Protein AF-A0A9D2MPP0-F1 (afdb_monomer)

Radius of gyration: 27.35 Å; Cα contacts (8 Å, |Δi|>4): 199; chains: 1; bounding box: 63×33×88 Å

Solvent-accessible surface area (backbone atoms only — not comparable to full-atom values): 14410 Å² total; per-residue (Å²): 131,54,78,64,56,46,35,21,50,35,2,42,52,53,41,49,57,38,57,77,68,70,53,53,57,60,58,50,28,51,50,40,29,71,78,68,69,43,89,53,54,47,68,58,56,56,48,34,36,42,50,51,79,90,45,94,59,43,89,69,42,51,50,78,69,54,55,68,70,55,51,52,51,49,18,60,74,70,62,27,22,60,49,28,58,69,69,74,41,91,51,49,52,60,50,64,69,58,34,52,48,24,71,74,68,73,48,53,68,66,56,55,50,51,53,54,48,55,71,65,73,47,78,73,89,42,75,60,62,58,48,53,54,46,46,55,55,65,77,33,40,69,56,55,53,51,28,50,52,25,46,53,51,15,54,54,19,44,66,64,20,76,81,62,89,78,92,83,68,86,85,51,57,64,59,51,64,60,66,67,76,77,48,100,83,74,69,81,91,65,57,38,58,56,41,19,54,53,24,45,51,50,26,51,51,51,53,51,52,53,55,49,51,52,54,52,51,55,49,49,53,59,49,65,71,42,78,82,53,97,82,63,99,41,86,86,75,78,66,81,88,81,56,88,93,75,113

pLDDT: mean 80.23, std 14.72, range [47.38, 97.31]

Foldseek 3Di:
DDPLQQLLQLLCVLVVLCVVVVDQLVRVQVCLCVPPVDHDDSVLSVLSNHNDPVDPCSVVSSVVVDDPSVLVSSLVVSQFDSCCSSVVAVARHPDPVLRVVCVVPVDHSVVVVVVVCVVVVDPPPDPVVVVLVCCCCPVCVVLLVLLVVLQVQLVVLVVVCVVPDDDDDPPCLVVVVVVQPDDPVSDDDDRSVNSNSNSNVSSVVSSVVSSVVSVVVVVVVVVVVPVPDDDQPDPPPSDDDDDPVRD

Nearest PDB structures (foldseek):
  6yov-assembly1_K  TM=6.256E-01  e=2.570E+00  Aequorea victoria
  1o4x-assembly1_A  TM=3.491E-01  e=5.875E-01  Homo sapiens
  2xsd-assembly1_C  TM=3.643E-01  e=1.674E+00  Mus musculus
  7vml-assembly1_A  TM=2.966E-01  e=7.326E+00  Mus musculus

Secondary structure (DSSP, 8-state):
--HHHHHHHHHHHHHHHHHHTT--HHHHHHHHHHHH-----HHHHHHHT--STTSTTGGG-GGGG--HHHHHHHHHHHT--HHHHTTS-S---S-HHHHHHHHHH---HHHHHHHHHHHHSS--S-HHHHHHHHHHHHTSHHHHHHHHHHHHHHHHHHHHHTT------GGGHHHHHHHTT--TTS-----HHHHHHHHHHHHHHHHHHHHHHHHHHHHHHHHHTTTTS---S-TTT-PPPPPGGG-

InterPro domains:
  IPR001387 Cro/C1-type, helix-turn-helix domain [cd00093] (11-85)
  IPR010982 Lambda repressor-like, DNA-binding domain superfamily [G3DSA:1.10.260.40] (7-91)

Mean predicted aligned error: 13.67 Å

Sequence (247 aa):
MNRKELSFEMGSRLKSLREERHISYQELADALLEKYGIKISKDSLRDYEISSDYRSKAKSLPNLGMRTEYLIALSDFYEVSTDYLLCKTDCPCQDMKIREMCEYTGLTNDTIKLLNMYSKKGKIESSFLARYFEDIVVSDFSTISLACDYILRAANANGASRTQRKGRSISDITDIKNSIANLPDGSIYLPAYEAEWYFIATATDMLTHGVKSIVEELFNELMEDREDESTYPDQKNREWRLLEDEL

Organism: NCBI:txid2838586

Structure (mmCIF, N/CA/C/O backbone):
data_AF-A0A9D2MPP0-F1
#
_entry.id   AF-A0A9D2MPP0-F1
#
loop_
_atom_site.group_PDB
_atom_site.id
_atom_site.type_symbol
_atom_site.label_atom_id
_atom_site.label_alt_id
_atom_site.label_comp_id
_atom_site.label_asym_id
_atom_site.label_entity_id
_atom_site.label_seq_id
_atom_site.pdbx_PDB_ins_code
_atom_site.Cartn_x
_atom_site.Cartn_y
_atom_site.Cartn_z
_atom_site.occupancy
_atom_site.B_iso_or_equiv
_atom_site.auth_seq_id
_atom_site.auth_comp_id
_atom_site.auth_asym_id
_atom_site.auth_atom_id
_atom_site.pdbx_PDB_model_num
ATOM 1 N N . MET A 1 1 ? -3.373 -16.218 15.218 1.00 81.12 1 MET A N 1
ATOM 2 C CA . MET A 1 1 ? -3.282 -15.033 16.089 1.00 81.12 1 MET A CA 1
ATOM 3 C C . MET A 1 1 ? -3.931 -15.334 17.433 1.00 81.12 1 MET A C 1
ATOM 5 O O . MET A 1 1 ? -5.066 -15.806 17.457 1.00 81.12 1 MET A O 1
ATOM 9 N N . ASN A 1 2 ? -3.214 -15.137 18.538 1.00 92.69 2 ASN A N 1
ATOM 10 C CA . ASN A 1 2 ? -3.764 -15.296 19.886 1.00 92.69 2 ASN A CA 1
ATOM 11 C C . ASN A 1 2 ? -4.604 -14.066 20.297 1.00 92.69 2 ASN A C 1
ATOM 13 O O . ASN A 1 2 ? -4.611 -13.040 19.620 1.00 92.69 2 ASN A O 1
ATOM 17 N N . ARG A 1 3 ? -5.332 -14.156 21.418 1.00 92.25 3 ARG A N 1
ATOM 18 C CA . ARG A 1 3 ? -6.260 -13.097 21.866 1.00 92.25 3 ARG A CA 1
ATOM 19 C C . ARG A 1 3 ? -5.581 -11.737 22.082 1.00 92.25 3 ARG A C 1
ATOM 21 O O . ARG A 1 3 ? -6.197 -10.701 21.851 1.00 92.25 3 ARG A O 1
ATOM 28 N N . LYS A 1 4 ? -4.337 -11.745 22.555 1.00 93.25 4 LYS A N 1
ATOM 29 C CA . LYS A 1 4 ? -3.570 -10.536 22.852 1.00 93.25 4 LYS A CA 1
ATOM 30 C C . LYS A 1 4 ? -3.019 -9.906 21.574 1.00 93.25 4 LYS A C 1
ATOM 32 O O . LYS A 1 4 ? -3.184 -8.709 21.385 1.00 93.25 4 LYS A O 1
ATOM 37 N N . GLU A 1 5 ? -2.443 -10.720 20.693 1.00 93.56 5 GLU A N 1
ATOM 38 C CA . GLU A 1 5 ? -2.011 -10.300 19.354 1.00 93.56 5 GLU A CA 1
ATOM 39 C C . GLU A 1 5 ? -3.178 -9.682 18.577 1.00 93.56 5 GLU A C 1
ATOM 41 O O . GLU A 1 5 ? -3.028 -8.594 18.038 1.00 93.56 5 GLU A O 1
ATOM 46 N N . LEU A 1 6 ? -4.363 -10.309 18.617 1.00 93.94 6 LEU A N 1
ATOM 47 C CA . LEU A 1 6 ? -5.578 -9.772 17.997 1.00 93.94 6 LEU A CA 1
ATOM 48 C C . LEU A 1 6 ? -5.913 -8.382 18.535 1.00 93.94 6 LEU A C 1
ATOM 50 O O . LEU A 1 6 ? -6.094 -7.453 17.760 1.00 93.94 6 LEU A O 1
ATOM 54 N N . SER A 1 7 ? -5.969 -8.225 19.859 1.00 94.69 7 SER A N 1
ATOM 55 C CA . SER A 1 7 ? -6.258 -6.933 20.486 1.00 94.69 7 SER A CA 1
ATOM 56 C C . SER A 1 7 ? -5.250 -5.856 20.074 1.00 94.69 7 SER A C 1
ATOM 58 O O . SER A 1 7 ? -5.646 -4.727 19.794 1.00 94.69 7 SER A O 1
ATOM 60 N N . PHE A 1 8 ? -3.962 -6.191 20.000 1.00 95.19 8 PHE A N 1
ATOM 61 C CA . PHE A 1 8 ? -2.935 -5.226 19.612 1.00 95.19 8 PHE A CA 1
ATOM 62 C C . PHE A 1 8 ? -3.001 -4.857 18.135 1.00 95.19 8 PHE A C 1
ATOM 64 O O . PHE A 1 8 ? -2.851 -3.681 17.809 1.00 95.19 8 PHE A O 1
ATOM 71 N N . GLU A 1 9 ? -3.297 -5.820 17.267 1.00 95.69 9 GLU A N 1
ATOM 72 C CA . GLU A 1 9 ? -3.485 -5.576 15.839 1.00 95.69 9 GLU A CA 1
ATOM 73 C C . GLU A 1 9 ? -4.727 -4.709 15.580 1.00 95.69 9 GLU A C 1
ATOM 75 O O . GLU A 1 9 ? -4.645 -3.711 14.868 1.00 95.69 9 GLU A O 1
ATOM 80 N N . MET A 1 10 ? -5.853 -4.992 16.249 1.00 96.19 10 MET A N 1
ATOM 81 C CA . MET A 1 10 ? -7.055 -4.145 16.193 1.00 96.19 10 MET A CA 1
ATOM 82 C C . MET A 1 10 ? -6.749 -2.707 16.636 1.00 96.19 10 MET A C 1
ATOM 84 O O . MET A 1 10 ? -7.169 -1.744 15.993 1.00 96.19 10 MET A O 1
ATOM 88 N N . GLY A 1 11 ? -5.994 -2.556 17.731 1.00 96.31 11 GLY A N 1
ATOM 89 C CA . GLY A 1 11 ? -5.571 -1.249 18.227 1.00 96.31 11 GLY A CA 1
ATOM 90 C C . GLY A 1 11 ? -4.644 -0.521 17.253 1.00 96.31 11 GLY A C 1
ATOM 91 O O . GLY A 1 11 ? -4.789 0.685 17.061 1.00 96.31 11 GLY A O 1
ATOM 92 N N . SER A 1 12 ? -3.738 -1.256 16.602 1.00 96.31 12 SER A N 1
ATOM 93 C CA . SER A 1 12 ? -2.842 -0.736 15.567 1.00 96.31 12 SER A CA 1
ATOM 94 C C . SER A 1 12 ? -3.631 -0.194 14.373 1.00 96.31 12 SER A C 1
ATOM 96 O O . SER A 1 12 ? -3.445 0.962 14.003 1.00 96.31 12 SER A O 1
ATOM 98 N N . ARG A 1 13 ? -4.593 -0.965 13.843 1.00 96.62 13 ARG A N 1
ATOM 99 C CA . ARG A 1 13 ? -5.443 -0.549 12.712 1.00 96.62 13 ARG A CA 1
ATOM 100 C C . ARG A 1 13 ? -6.240 0.713 13.013 1.00 96.62 13 ARG A C 1
ATOM 102 O O . ARG A 1 13 ? -6.224 1.645 12.216 1.00 96.62 13 ARG A O 1
ATOM 109 N N . LEU A 1 14 ? -6.901 0.768 14.172 1.00 96.81 14 LEU A N 1
ATOM 110 C CA . LEU A 1 14 ? -7.658 1.954 14.591 1.00 96.81 14 LEU A CA 1
ATOM 111 C C . LEU A 1 14 ? -6.758 3.189 14.700 1.00 96.81 14 LEU A C 1
ATOM 113 O O . LEU A 1 14 ? -7.130 4.272 14.248 1.00 96.81 14 LEU A O 1
ATOM 117 N N . LYS A 1 15 ? -5.558 3.014 15.260 1.00 96.94 15 LYS A N 1
ATOM 118 C CA . LYS A 1 15 ? -4.582 4.091 15.391 1.00 96.94 15 LYS A CA 1
ATOM 119 C C . LYS A 1 15 ? -4.124 4.603 14.025 1.00 96.94 15 LYS A C 1
ATOM 121 O O . LYS A 1 15 ? -4.150 5.815 13.819 1.00 96.94 15 LYS A O 1
ATOM 126 N N . SER A 1 16 ? -3.755 3.708 13.107 1.00 96.44 16 SER A N 1
ATOM 127 C CA . SER A 1 16 ? -3.338 4.072 11.748 1.00 96.44 16 SER A CA 1
ATOM 128 C C . SER A 1 16 ? -4.435 4.843 11.018 1.00 96.44 16 SER A C 1
ATOM 130 O O . SER A 1 16 ? -4.180 5.945 10.548 1.00 96.44 16 SER A O 1
ATOM 132 N N . LEU A 1 17 ? -5.681 4.354 11.045 1.00 96.69 17 LEU A N 1
ATOM 133 C CA . LEU A 1 17 ? -6.824 5.023 10.408 1.00 96.69 17 LEU A CA 1
ATOM 134 C C . LEU A 1 17 ? -7.070 6.439 10.954 1.00 96.69 17 LEU A C 1
ATOM 136 O O . LEU A 1 17 ? -7.413 7.360 10.209 1.00 96.69 17 LEU A O 1
ATOM 140 N N . ARG A 1 18 ? -6.903 6.640 12.267 1.00 97.31 18 ARG A N 1
ATOM 141 C CA . ARG A 1 18 ? -7.009 7.971 12.878 1.00 97.31 18 ARG A CA 1
ATOM 142 C C . ARG A 1 18 ? -5.861 8.886 12.441 1.00 97.31 18 ARG A C 1
ATOM 144 O O . ARG A 1 18 ? -6.094 10.062 12.163 1.00 97.31 18 ARG A O 1
ATOM 151 N N . GLU A 1 19 ? -4.635 8.369 12.417 1.00 96.19 19 GLU A N 1
ATOM 152 C CA . GLU A 1 19 ? -3.427 9.127 12.068 1.00 96.19 19 GLU A CA 1
ATOM 153 C C . GLU A 1 19 ? -3.374 9.495 10.581 1.00 96.19 19 GLU A C 1
ATOM 155 O O . GLU A 1 19 ? -3.005 10.626 10.268 1.00 96.19 19 GLU A O 1
ATOM 160 N N . GLU A 1 20 ? -3.834 8.610 9.695 1.00 94.00 20 GLU A N 1
ATOM 161 C CA . GLU A 1 20 ? -4.015 8.850 8.254 1.00 94.00 20 GLU A CA 1
ATOM 162 C C . GLU A 1 20 ? -4.992 9.996 7.973 1.00 94.00 20 GLU A C 1
ATOM 164 O O . GLU A 1 20 ? -4.790 10.779 7.050 1.00 94.00 20 GLU A O 1
ATOM 169 N N . ARG A 1 21 ? -6.036 10.137 8.799 1.00 93.31 21 ARG A N 1
ATOM 170 C CA . ARG A 1 21 ? -6.997 11.247 8.703 1.00 93.31 21 ARG A CA 1
ATOM 171 C C . ARG A 1 21 ? -6.547 12.513 9.435 1.00 93.31 21 ARG A C 1
ATOM 173 O O . ARG A 1 21 ? -7.258 13.511 9.396 1.00 93.31 21 ARG A O 1
ATOM 180 N N . HIS A 1 22 ? -5.395 12.482 10.107 1.00 95.25 22 HIS A N 1
ATOM 181 C CA . HIS A 1 22 ? -4.830 13.603 10.866 1.00 95.25 22 HIS A CA 1
ATOM 182 C C . HIS A 1 22 ? -5.765 14.204 11.931 1.00 95.25 22 HIS A C 1
ATOM 184 O O . HIS A 1 22 ? -5.663 15.388 12.247 1.00 95.25 22 HIS A O 1
ATOM 190 N N . ILE A 1 23 ? -6.642 13.389 12.525 1.00 95.81 23 ILE A N 1
ATOM 191 C CA . ILE A 1 23 ? -7.583 13.839 13.559 1.00 95.81 23 ILE A CA 1
ATOM 192 C C . ILE A 1 23 ? -7.118 13.458 14.969 1.00 95.81 23 ILE A C 1
ATOM 194 O O . ILE A 1 23 ? -6.545 12.390 15.234 1.00 95.81 23 ILE A O 1
ATOM 198 N N . SER A 1 24 ? -7.401 14.337 15.919 1.00 96.81 24 SER A N 1
ATOM 199 C CA . SER A 1 24 ? -7.248 14.077 17.342 1.00 96.81 24 SER A CA 1
ATOM 200 C C . SER A 1 24 ? -8.377 13.187 17.868 1.00 96.81 24 SER A C 1
ATOM 202 O O . SER A 1 24 ? -9.447 13.053 17.280 1.00 96.81 24 SER A O 1
ATOM 204 N N . TYR A 1 25 ? -8.169 12.605 19.050 1.00 97.00 25 TYR A N 1
ATOM 205 C CA . TYR A 1 25 ? -9.222 11.853 19.737 1.00 97.00 25 TYR A CA 1
ATOM 206 C C . TYR A 1 25 ? -10.467 12.688 20.063 1.00 97.00 25 TYR A C 1
ATOM 208 O O . TYR A 1 25 ? -11.545 12.124 20.207 1.00 97.00 25 TYR A O 1
ATOM 216 N N . GLN A 1 26 ? -10.305 14.004 20.251 1.00 96.62 26 GLN A N 1
ATOM 217 C CA . GLN A 1 26 ? -11.431 14.882 20.559 1.00 96.62 26 GLN A CA 1
ATOM 218 C C . GLN A 1 26 ? -12.270 15.112 19.304 1.00 96.62 26 GLN A C 1
ATOM 220 O O . GLN A 1 26 ? -13.467 14.865 19.332 1.00 96.62 26 GLN A O 1
ATOM 225 N N . GLU A 1 27 ? -11.621 15.456 18.192 1.00 96.69 27 GLU A N 1
ATOM 226 C CA . GLU A 1 27 ? -12.288 15.622 16.896 1.00 96.69 27 GLU A CA 1
ATOM 227 C C . GLU A 1 27 ? -12.991 14.336 16.453 1.00 96.69 27 GLU A C 1
ATOM 229 O O . GLU A 1 27 ? -14.116 14.391 15.969 1.00 96.69 27 GLU A O 1
ATOM 234 N N . LEU A 1 28 ? -12.380 13.167 16.685 1.00 97.19 28 LEU A N 1
ATOM 235 C CA . LEU A 1 28 ? -13.037 11.884 16.434 1.00 97.19 28 LEU A CA 1
ATOM 236 C C . LEU A 1 28 ? -14.291 11.702 17.304 1.00 97.19 28 LEU A C 1
ATOM 238 O O . LEU A 1 28 ? -15.334 11.310 16.792 1.00 97.19 28 LEU A O 1
ATOM 242 N N . ALA A 1 29 ? -14.212 11.983 18.608 1.00 97.06 29 ALA A N 1
ATOM 243 C CA . ALA A 1 29 ? -15.365 11.869 19.502 1.00 97.06 29 ALA A CA 1
ATOM 244 C C . ALA A 1 29 ? -16.512 12.806 19.089 1.00 97.06 29 ALA A C 1
ATOM 246 O O . ALA A 1 29 ? -17.671 12.388 19.088 1.00 97.06 29 ALA A O 1
ATOM 247 N N . ASP A 1 30 ? -16.179 14.040 18.712 1.00 97.00 30 ASP A N 1
ATOM 248 C CA . ASP A 1 30 ? -17.145 15.049 18.282 1.00 97.00 30 ASP A CA 1
ATOM 249 C C . ASP A 1 30 ? -17.793 14.653 16.948 1.00 97.00 30 ASP A C 1
ATOM 251 O O . ASP A 1 30 ? -19.018 14.666 16.838 1.00 97.00 30 ASP A O 1
ATOM 255 N N . ALA A 1 31 ? -17.006 14.171 15.980 1.00 95.62 31 ALA A N 1
ATOM 256 C CA . ALA A 1 31 ? -17.519 13.699 14.696 1.00 95.62 31 ALA A CA 1
ATOM 257 C C . ALA A 1 31 ? -18.439 12.473 14.836 1.00 95.62 31 ALA A C 1
ATOM 259 O O . ALA A 1 31 ? -19.451 12.368 14.141 1.00 95.62 31 ALA A O 1
ATOM 260 N N . LEU A 1 32 ? -18.123 11.546 15.749 1.00 96.50 32 LEU A N 1
ATOM 261 C CA . LEU A 1 32 ? -18.978 10.386 16.020 1.00 96.50 32 LEU A CA 1
ATOM 262 C C . LEU A 1 32 ? -20.302 10.788 16.687 1.00 96.50 32 LEU A C 1
ATOM 264 O O . LEU A 1 32 ? -21.351 10.206 16.387 1.00 96.50 32 LEU A O 1
ATOM 268 N N . LEU A 1 33 ? -20.266 11.792 17.566 1.00 96.56 33 LEU A N 1
ATOM 269 C CA . LEU A 1 33 ? -21.463 12.342 18.191 1.00 96.56 33 LEU A CA 1
ATOM 270 C C . LEU A 1 33 ? -22.336 13.080 17.171 1.00 96.56 33 LEU A C 1
ATOM 272 O O . LEU A 1 33 ? -23.545 12.869 17.155 1.00 96.56 33 LEU A O 1
ATOM 276 N N . GLU A 1 34 ? -21.738 13.911 16.323 1.00 96.12 34 GLU A N 1
ATOM 277 C CA . GLU A 1 34 ? -22.450 14.699 15.316 1.00 96.12 34 GLU A CA 1
ATOM 278 C C . GLU A 1 34 ? -23.088 13.810 14.242 1.00 96.12 34 GLU A C 1
ATOM 280 O O . GLU A 1 34 ? -24.278 13.943 13.959 1.00 96.12 34 GLU A O 1
ATOM 285 N N . LYS A 1 35 ? -22.325 12.866 13.675 1.00 95.50 35 LYS A N 1
ATOM 286 C CA . LYS A 1 35 ? -22.788 12.040 12.550 1.00 95.50 35 LYS A CA 1
ATOM 287 C C . LYS A 1 35 ? -23.727 10.910 12.980 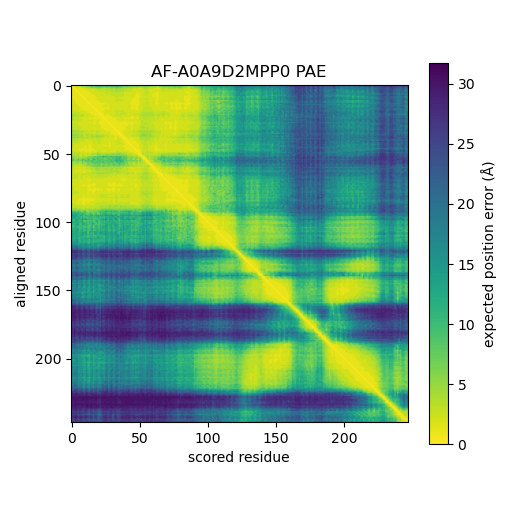1.00 95.50 35 LYS A C 1
ATOM 289 O O . LYS A 1 35 ? -24.669 10.601 12.255 1.00 95.50 35 LYS A O 1
ATOM 294 N N . TYR A 1 36 ? -23.483 10.287 14.136 1.00 94.88 36 TYR A N 1
ATOM 295 C CA . TYR A 1 36 ? -24.211 9.078 14.554 1.00 94.88 36 TYR A CA 1
ATOM 296 C C . TYR A 1 36 ? -25.005 9.238 15.854 1.00 94.88 36 TYR A C 1
ATOM 298 O O . TYR A 1 36 ? -25.706 8.309 16.252 1.00 94.88 36 TYR A O 1
ATOM 306 N N . GLY A 1 37 ? -24.890 10.369 16.559 1.00 94.69 37 GLY A N 1
ATOM 307 C CA . GLY A 1 37 ? -25.497 10.542 17.884 1.00 94.69 37 GLY A CA 1
ATOM 308 C C . GLY A 1 37 ? -24.835 9.694 18.978 1.00 94.69 37 GLY A C 1
ATOM 309 O O . GLY A 1 37 ? -25.407 9.522 20.056 1.00 94.69 37 GLY A O 1
ATOM 310 N N . ILE A 1 38 ? -23.642 9.141 18.724 1.00 93.25 38 ILE A N 1
ATOM 311 C CA . ILE A 1 38 ? -22.972 8.200 19.627 1.00 93.25 38 ILE A CA 1
ATOM 312 C C . ILE A 1 38 ? -21.909 8.931 20.440 1.00 93.25 38 ILE A C 1
ATOM 314 O O . ILE A 1 38 ? -20.883 9.372 19.928 1.00 93.25 38 ILE A O 1
ATOM 318 N N . LYS A 1 39 ? -22.123 8.999 21.755 1.00 94.75 39 LYS A N 1
ATOM 319 C CA . LYS A 1 39 ? -21.164 9.603 22.681 1.00 94.75 39 LYS A CA 1
ATOM 320 C C . LYS A 1 39 ? -20.089 8.596 23.095 1.00 94.75 39 LYS A C 1
ATOM 322 O O . LYS A 1 39 ? -20.317 7.772 23.983 1.00 94.75 39 LYS A O 1
ATOM 327 N N . ILE A 1 40 ? -18.898 8.711 22.511 1.00 94.81 40 ILE A N 1
ATOM 328 C CA . ILE A 1 40 ? -17.701 7.972 22.938 1.00 94.81 40 ILE A CA 1
ATOM 329 C C . ILE A 1 40 ? -16.735 8.936 23.626 1.00 94.81 40 ILE A C 1
ATOM 331 O O . ILE A 1 40 ? -16.483 10.032 23.138 1.00 94.81 40 ILE A O 1
ATOM 335 N N . SER A 1 41 ? -16.193 8.545 24.782 1.00 95.12 41 SER A N 1
ATOM 336 C CA . SER A 1 41 ? -15.202 9.378 25.466 1.00 95.12 41 SER A CA 1
ATOM 337 C C . SER A 1 41 ? -13.836 9.312 24.773 1.00 95.12 41 SER A C 1
ATOM 339 O O . SER A 1 41 ? -13.427 8.259 24.278 1.00 95.12 41 SER A O 1
ATOM 341 N N . LYS A 1 42 ? -13.090 10.420 24.821 1.00 95.81 42 LYS A N 1
ATOM 342 C CA . LYS A 1 42 ? -11.690 10.499 24.376 1.00 95.81 42 LYS A CA 1
ATOM 343 C C . LYS A 1 42 ? -10.809 9.404 24.988 1.00 95.81 42 LYS A C 1
ATOM 345 O O . LYS A 1 42 ? -9.967 8.836 24.296 1.00 95.81 42 LYS A O 1
ATOM 350 N N . ASP A 1 43 ? -11.003 9.106 26.271 1.00 93.44 43 ASP A N 1
ATOM 351 C CA . ASP A 1 43 ? -10.227 8.076 26.964 1.00 93.44 43 ASP A CA 1
ATOM 352 C C . ASP A 1 43 ? -10.583 6.671 26.471 1.00 93.44 43 ASP A C 1
ATOM 354 O O . ASP A 1 43 ? -9.688 5.854 26.279 1.00 93.44 43 ASP A O 1
ATOM 358 N N . SER A 1 44 ? -11.859 6.402 26.174 1.00 94.50 44 SER A N 1
ATOM 359 C CA . SER A 1 44 ? -12.274 5.136 25.557 1.00 94.50 44 SER A CA 1
ATOM 360 C C . SER A 1 44 ? -11.648 4.947 24.176 1.00 94.50 44 SER A C 1
ATOM 362 O O . SER A 1 44 ? -11.119 3.875 23.903 1.00 94.50 44 SER A O 1
ATOM 364 N N . LEU A 1 45 ? -11.652 5.983 23.328 1.00 95.75 45 LEU A N 1
ATOM 365 C CA . LEU A 1 45 ? -11.021 5.926 22.001 1.00 95.75 45 LEU A CA 1
ATOM 366 C C . LEU A 1 45 ? -9.518 5.640 22.108 1.00 95.75 45 LEU A C 1
ATOM 368 O O . LEU A 1 45 ? -8.996 4.767 21.419 1.00 95.75 45 LEU A O 1
ATOM 372 N N . ARG A 1 46 ? -8.833 6.314 23.037 1.00 94.94 46 ARG A N 1
ATOM 373 C CA . ARG A 1 46 ? -7.415 6.065 23.321 1.00 94.94 46 ARG A CA 1
ATOM 374 C C . ARG A 1 46 ? -7.158 4.641 23.811 1.00 94.94 46 ARG A C 1
ATOM 376 O O . ARG A 1 46 ? -6.154 4.043 23.433 1.00 94.94 46 ARG A O 1
ATOM 383 N N . ASP A 1 47 ? -8.035 4.114 24.658 1.00 94.75 47 ASP A N 1
ATOM 384 C CA . ASP A 1 47 ? -7.926 2.750 25.167 1.00 94.75 47 ASP A CA 1
ATOM 385 C C . ASP A 1 47 ? -8.130 1.717 24.048 1.00 94.75 47 ASP A C 1
ATOM 387 O O . ASP A 1 47 ? -7.442 0.698 24.022 1.00 94.75 47 ASP A O 1
ATOM 3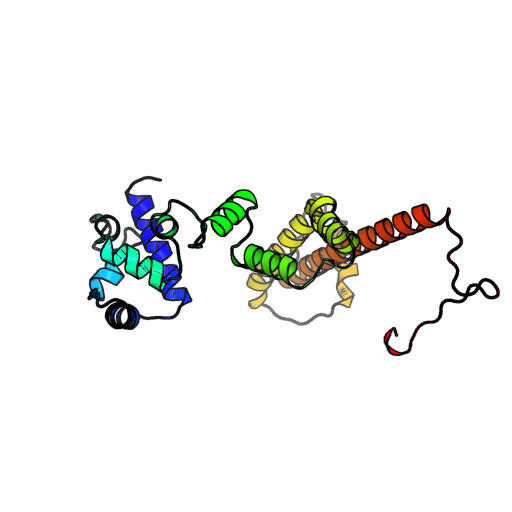91 N N . TYR A 1 48 ? -9.027 1.974 23.095 1.00 95.75 48 TYR A N 1
ATOM 392 C CA . TYR A 1 48 ? -9.258 1.072 21.964 1.00 95.75 48 TYR A CA 1
ATOM 393 C C . TYR A 1 48 ? -8.054 0.964 21.016 1.00 95.75 48 TYR A C 1
ATOM 395 O O . TYR A 1 48 ? -7.820 -0.110 20.461 1.00 95.75 48 TYR A O 1
ATOM 403 N N . GLU A 1 49 ? -7.245 2.018 20.912 1.00 95.88 49 GLU A N 1
ATOM 404 C CA . GLU A 1 49 ? -6.002 2.074 20.123 1.00 95.88 49 GLU A CA 1
ATOM 405 C C . GLU A 1 49 ? -4.769 1.469 20.832 1.00 95.88 4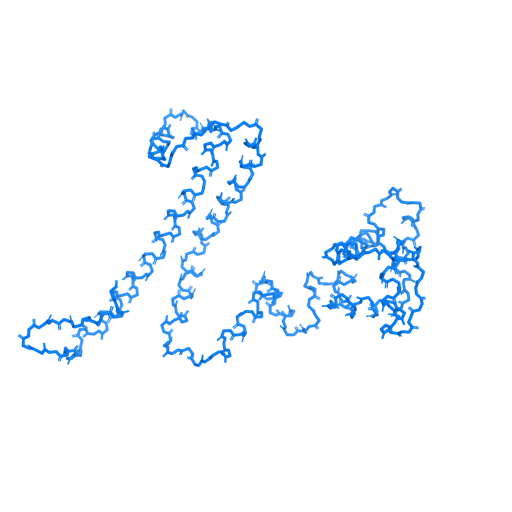9 GLU A C 1
ATOM 407 O O . GLU A 1 49 ? -3.624 1.706 20.433 1.00 95.88 49 GLU A O 1
ATOM 412 N N . ILE A 1 50 ? -4.942 0.702 21.915 1.00 92.19 50 ILE A N 1
ATOM 413 C CA . ILE A 1 50 ? -3.807 0.038 22.570 1.00 92.19 50 ILE A CA 1
ATOM 414 C C . ILE A 1 50 ? -3.229 -1.053 21.659 1.00 92.19 50 ILE A C 1
ATOM 416 O O . ILE A 1 50 ? -3.857 -2.082 21.426 1.00 92.19 50 ILE A O 1
ATOM 420 N N . SER A 1 51 ? -1.987 -0.837 21.221 1.00 89.69 51 SER A N 1
ATOM 421 C CA . SER A 1 51 ? -1.224 -1.748 20.359 1.00 89.69 51 SER A CA 1
ATOM 422 C C . SER A 1 51 ? 0.067 -2.292 20.989 1.00 89.69 51 SER A C 1
ATOM 424 O O . SER A 1 51 ? 0.850 -2.958 20.318 1.00 89.69 51 SER A O 1
ATOM 426 N N . SER A 1 52 ? 0.335 -2.006 22.270 1.00 87.75 52 SER A N 1
ATOM 427 C CA . SER A 1 52 ? 1.543 -2.486 22.955 1.00 87.75 52 SER A CA 1
ATOM 428 C C . SER A 1 52 ? 1.348 -2.722 24.451 1.00 87.75 52 SER A C 1
ATOM 430 O O . SER A 1 52 ? 0.487 -2.126 25.103 1.00 87.75 52 SER A O 1
ATOM 432 N N . ASP A 1 53 ? 2.216 -3.568 25.009 1.00 87.88 53 ASP A N 1
ATOM 433 C CA . ASP A 1 53 ? 2.204 -3.976 26.418 1.00 87.88 53 ASP A CA 1
ATOM 434 C C . ASP A 1 53 ? 2.565 -2.876 27.415 1.00 87.88 53 ASP A C 1
ATOM 436 O O . ASP A 1 53 ? 2.273 -2.992 28.604 1.00 87.88 53 ASP A O 1
ATOM 440 N N . TYR A 1 54 ? 3.188 -1.796 26.950 1.00 84.00 54 TYR A N 1
ATOM 441 C CA . TYR A 1 54 ? 3.664 -0.716 27.813 1.00 84.00 54 TYR A CA 1
ATOM 442 C C . TYR A 1 54 ? 2.535 0.202 28.307 1.00 84.00 54 TYR A C 1
ATOM 444 O O . TYR A 1 54 ? 2.761 1.092 29.128 1.00 84.00 54 TYR A O 1
ATOM 452 N N . ARG A 1 55 ? 1.305 0.017 27.811 1.00 81.19 55 ARG A N 1
ATOM 453 C CA . ARG A 1 55 ? 0.127 0.793 28.214 1.00 81.19 55 ARG A CA 1
ATOM 454 C C . ARG A 1 55 ? -0.492 0.209 29.487 1.00 81.19 55 ARG A C 1
ATOM 456 O O . ARG A 1 55 ? -0.692 -0.996 29.600 1.00 81.19 55 ARG A O 1
ATOM 463 N N . SER A 1 56 ? -0.898 1.076 30.416 1.00 78.00 56 SER A N 1
ATOM 464 C CA . SER A 1 56 ? -1.468 0.692 31.721 1.00 78.00 56 SER A CA 1
ATOM 465 C C . SER A 1 56 ? -2.685 -0.243 31.634 1.00 78.00 56 SER A C 1
ATOM 467 O O . SER A 1 56 ? -2.863 -1.097 32.499 1.00 78.00 56 SER A O 1
ATOM 469 N N . LYS A 1 57 ? -3.493 -0.128 30.573 1.00 82.38 57 LYS A N 1
ATOM 470 C CA . LYS A 1 57 ? -4.674 -0.970 30.309 1.00 82.38 57 LYS A CA 1
ATOM 471 C C . LYS A 1 57 ? -4.442 -2.087 29.281 1.00 82.38 57 LYS A C 1
ATOM 473 O O . LYS A 1 57 ? -5.393 -2.748 28.876 1.00 82.38 57 LYS A O 1
ATOM 478 N N . ALA A 1 58 ? -3.198 -2.365 28.881 1.00 81.75 58 ALA A N 1
ATOM 479 C CA . ALA A 1 58 ? -2.910 -3.418 27.901 1.00 81.75 58 ALA A CA 1
ATOM 480 C C . ALA A 1 58 ? -3.410 -4.800 28.349 1.00 81.75 58 ALA A C 1
ATOM 482 O O . ALA A 1 58 ? -3.915 -5.572 27.543 1.00 81.75 58 ALA A O 1
ATOM 483 N N . LYS A 1 59 ? -3.371 -5.088 29.656 1.00 85.62 59 LYS A N 1
ATOM 484 C CA . LYS A 1 59 ? -3.868 -6.359 30.208 1.00 85.62 59 LYS A CA 1
ATOM 485 C C . LYS A 1 59 ? -5.387 -6.528 30.111 1.00 85.62 59 LYS A C 1
ATOM 487 O O . LYS A 1 59 ? -5.852 -7.663 30.110 1.00 85.62 59 LYS A O 1
ATOM 492 N N . SER A 1 60 ? -6.158 -5.437 30.051 1.00 86.06 60 SER A N 1
ATOM 493 C CA . SER A 1 60 ? -7.625 -5.505 29.999 1.00 86.06 60 SER A CA 1
ATOM 494 C C . SER A 1 60 ? -8.183 -5.643 28.583 1.00 86.06 60 SER A C 1
ATOM 496 O O . SER A 1 60 ? -9.384 -5.852 28.453 1.00 86.06 60 SER A O 1
ATOM 498 N N . LEU A 1 61 ? -7.340 -5.534 27.544 1.00 91.44 61 LEU A N 1
ATOM 499 C CA . LEU A 1 61 ? -7.709 -5.706 26.129 1.00 91.44 61 LEU A CA 1
ATOM 500 C C . LEU A 1 61 ? -9.026 -4.979 25.768 1.00 91.44 61 LEU A C 1
ATOM 502 O O . LEU A 1 61 ? -9.980 -5.610 25.305 1.00 91.44 61 LEU A O 1
ATOM 506 N N . PRO A 1 62 ? -9.128 -3.664 26.040 1.00 89.94 62 PRO A N 1
ATOM 507 C CA . PRO A 1 62 ? -10.402 -2.937 26.055 1.00 89.94 62 PRO A CA 1
ATOM 508 C C . PRO A 1 62 ? -11.127 -2.925 24.702 1.00 89.94 62 PRO A C 1
ATOM 510 O O . PRO A 1 62 ? -12.355 -2.870 24.675 1.00 89.94 62 PRO A O 1
ATOM 513 N N . ASN A 1 63 ? -10.401 -3.020 23.586 1.00 92.88 63 ASN A N 1
ATOM 514 C CA . ASN A 1 63 ? -10.995 -3.106 22.248 1.00 92.88 63 ASN A CA 1
ATOM 515 C C . ASN A 1 63 ? -11.763 -4.415 21.993 1.00 92.88 63 ASN A C 1
ATOM 517 O O . ASN A 1 63 ? -12.713 -4.401 21.218 1.00 92.88 63 ASN A O 1
ATOM 521 N N . LEU A 1 64 ? -11.452 -5.510 22.696 1.00 92.69 64 LEU A N 1
ATOM 522 C CA . LEU A 1 64 ? -12.225 -6.757 22.609 1.00 92.69 64 LEU A CA 1
ATOM 523 C C . LEU A 1 64 ? -13.582 -6.668 23.321 1.00 92.69 64 LEU A C 1
ATOM 525 O O . LEU A 1 64 ? -14.458 -7.490 23.072 1.00 92.69 64 LEU A O 1
ATOM 529 N N . GLY A 1 65 ? -13.740 -5.706 24.234 1.00 89.88 65 GLY A N 1
ATOM 530 C CA . GLY A 1 65 ? -14.994 -5.413 24.932 1.00 89.88 65 GLY A CA 1
ATOM 531 C C . GLY A 1 65 ? -15.724 -4.194 24.371 1.00 89.88 65 GLY A C 1
ATOM 532 O O . GLY A 1 65 ? -16.603 -3.651 25.041 1.00 89.88 65 GLY A O 1
ATOM 533 N N . MET A 1 66 ? -15.332 -3.713 23.187 1.00 93.81 66 MET A N 1
ATOM 534 C CA . MET A 1 66 ? -15.966 -2.566 22.548 1.00 93.81 66 MET A CA 1
ATOM 535 C C . MET A 1 66 ? -17.443 -2.864 22.272 1.00 93.81 66 MET A C 1
ATOM 537 O O . MET A 1 66 ? -17.796 -3.938 21.785 1.00 93.81 66 MET A O 1
ATOM 541 N N . ARG A 1 67 ? -18.320 -1.899 22.569 1.00 95.06 67 ARG A N 1
ATOM 542 C CA . ARG A 1 67 ? -19.742 -2.006 22.221 1.00 95.06 67 ARG A CA 1
ATOM 543 C C . ARG A 1 67 ? -19.883 -2.125 20.705 1.00 95.06 67 ARG A C 1
ATOM 545 O O . ARG A 1 67 ? -19.255 -1.364 19.974 1.00 95.06 67 ARG A O 1
ATOM 552 N N . THR A 1 68 ? -20.762 -3.011 20.242 1.00 94.88 68 THR A N 1
ATOM 553 C CA . THR A 1 68 ? -21.027 -3.219 18.808 1.00 94.88 68 THR A CA 1
ATOM 554 C C . THR A 1 68 ? -21.398 -1.919 18.095 1.00 94.88 68 THR A C 1
ATOM 556 O O . THR A 1 68 ? -20.942 -1.667 16.988 1.00 94.88 68 THR A O 1
ATOM 559 N N . GLU A 1 69 ? -22.158 -1.052 18.765 1.00 95.81 69 GLU A N 1
ATOM 560 C CA . GLU A 1 69 ? -22.537 0.281 18.280 1.00 95.81 69 GLU A CA 1
ATOM 561 C C . GLU A 1 69 ? -21.315 1.136 17.914 1.00 95.81 69 GLU A C 1
ATOM 563 O O . GLU A 1 69 ? -21.308 1.816 16.893 1.00 95.81 69 GLU A O 1
ATOM 568 N N . TYR A 1 70 ? -20.260 1.075 18.733 1.00 96.31 70 TYR A N 1
ATOM 569 C CA . TYR A 1 70 ? -19.033 1.838 18.516 1.00 96.31 70 TYR A CA 1
ATOM 570 C C . TYR A 1 70 ? -18.225 1.240 17.371 1.00 96.31 70 TYR A C 1
ATOM 572 O O . TYR A 1 70 ? -17.702 1.983 16.549 1.00 96.31 70 TYR A O 1
ATOM 580 N N . LEU A 1 71 ? -18.166 -0.093 17.286 1.00 95.94 71 LEU A N 1
ATOM 581 C CA . LEU A 1 71 ? -17.503 -0.787 16.185 1.00 95.94 71 LEU A CA 1
ATOM 582 C C . LEU A 1 71 ? -18.142 -0.423 14.837 1.00 95.94 71 LEU A C 1
ATOM 584 O O . LEU A 1 71 ? -17.422 -0.095 13.898 1.00 95.94 71 LEU A O 1
ATOM 588 N N . ILE A 1 72 ? -19.477 -0.429 14.763 1.00 94.94 72 ILE A N 1
ATOM 589 C CA . ILE A 1 72 ? -20.223 -0.037 13.559 1.00 94.94 72 ILE A CA 1
ATOM 590 C C . ILE A 1 72 ? -19.923 1.425 13.209 1.00 94.94 72 ILE A C 1
ATOM 592 O O . ILE A 1 72 ? -19.534 1.710 12.078 1.00 94.94 72 ILE A O 1
ATOM 596 N N . ALA A 1 73 ? -20.024 2.338 14.179 1.00 95.94 73 ALA A N 1
ATOM 597 C CA . ALA A 1 73 ? -19.785 3.762 13.951 1.00 95.94 73 ALA A CA 1
ATOM 598 C C . ALA A 1 73 ? -18.353 4.064 13.485 1.00 95.94 73 ALA A C 1
ATOM 600 O O . ALA A 1 73 ? -18.157 4.869 12.578 1.00 95.94 73 ALA A O 1
ATOM 601 N N . LEU A 1 74 ? -17.354 3.397 14.071 1.00 96.44 74 LEU A N 1
ATOM 602 C CA . LEU A 1 74 ? -15.955 3.519 13.660 1.00 96.44 74 LEU A CA 1
ATOM 603 C C . LEU A 1 74 ? -15.737 2.932 12.261 1.00 96.44 74 LEU A C 1
ATOM 605 O O . LEU A 1 74 ? -15.056 3.555 11.452 1.00 96.44 74 LEU A O 1
ATOM 609 N N . SER A 1 75 ? -16.337 1.778 11.952 1.00 95.44 75 SER A N 1
ATOM 610 C CA . SER A 1 75 ? -16.236 1.173 10.617 1.00 95.44 75 SER A CA 1
ATOM 611 C C . SER A 1 75 ? -16.822 2.076 9.529 1.00 95.44 75 SER A C 1
ATOM 613 O O . SER A 1 75 ? -16.178 2.283 8.503 1.00 95.44 75 SER A O 1
ATOM 615 N N . ASP A 1 76 ? -17.976 2.704 9.782 1.00 94.31 76 ASP A N 1
ATOM 616 C CA . ASP A 1 76 ? -18.579 3.655 8.844 1.00 94.31 76 ASP A CA 1
ATOM 617 C C . ASP A 1 76 ? -17.777 4.957 8.758 1.00 94.31 76 ASP A C 1
ATOM 619 O O . ASP A 1 76 ? -17.534 5.473 7.672 1.00 94.31 76 ASP A O 1
ATOM 623 N N . PHE A 1 77 ? -17.301 5.476 9.895 1.00 95.31 77 PHE A N 1
ATOM 624 C CA . PHE A 1 77 ? -16.509 6.706 9.926 1.00 95.31 77 PHE A CA 1
ATOM 625 C C . PHE A 1 77 ? -15.217 6.580 9.116 1.00 95.31 77 PHE A C 1
ATOM 627 O O . PHE A 1 77 ? -14.857 7.501 8.384 1.00 95.31 77 PHE A O 1
ATOM 634 N N . TYR A 1 78 ? -14.531 5.444 9.239 1.00 94.75 78 TYR A N 1
ATOM 635 C CA . TYR A 1 78 ? -13.296 5.183 8.511 1.00 94.75 78 TYR A CA 1
ATOM 636 C C . TYR A 1 78 ? -13.514 4.628 7.103 1.00 94.75 78 TYR A C 1
ATOM 638 O O . TYR A 1 78 ? -12.532 4.493 6.377 1.00 94.75 78 TYR A O 1
ATOM 646 N N . GLU A 1 79 ? -14.763 4.370 6.704 1.00 92.12 79 GLU A N 1
ATOM 647 C CA . GLU A 1 79 ? -15.128 3.759 5.419 1.00 92.12 79 GLU A CA 1
ATOM 648 C C . GLU A 1 79 ? -14.470 2.387 5.215 1.00 92.12 79 GLU A C 1
ATOM 650 O O . GLU A 1 79 ? -14.079 2.007 4.109 1.00 92.12 79 GLU A O 1
ATOM 655 N N . VAL A 1 80 ? -14.359 1.628 6.310 1.00 92.69 80 VAL A N 1
ATOM 656 C CA . VAL A 1 80 ? -13.789 0.280 6.317 1.00 92.69 80 VAL A CA 1
ATOM 657 C C . VAL A 1 80 ? -14.796 -0.776 6.753 1.00 92.69 80 VAL A C 1
ATOM 659 O O . VAL A 1 80 ? -15.797 -0.467 7.399 1.00 92.69 80 VAL A O 1
ATOM 662 N N . SER A 1 81 ? -14.555 -2.042 6.413 1.00 92.12 81 SER A N 1
ATOM 663 C CA . SER A 1 81 ? -15.384 -3.146 6.905 1.00 92.12 81 SER A CA 1
ATOM 664 C C . SER A 1 81 ? -15.139 -3.425 8.393 1.00 92.12 81 SER A C 1
ATOM 666 O O . SER A 1 81 ? -14.035 -3.261 8.919 1.00 92.12 81 SER A O 1
ATOM 668 N N . THR A 1 82 ? -16.162 -3.920 9.093 1.00 94.00 82 THR A N 1
ATOM 669 C CA . THR A 1 82 ? -15.990 -4.442 10.459 1.00 94.00 82 THR A CA 1
ATOM 670 C C . THR A 1 82 ? -15.036 -5.630 10.487 1.00 94.00 82 THR A C 1
ATOM 672 O O . THR A 1 82 ? -14.288 -5.784 11.445 1.00 94.00 82 THR A O 1
ATOM 675 N N . ASP A 1 83 ? -15.015 -6.440 9.427 1.00 92.31 83 ASP A N 1
ATOM 676 C CA . ASP A 1 83 ? -14.095 -7.570 9.290 1.00 92.31 83 ASP A CA 1
ATOM 677 C C . ASP A 1 83 ? -12.635 -7.102 9.268 1.00 92.31 83 ASP A C 1
ATOM 679 O O . ASP A 1 83 ? -11.785 -7.733 9.896 1.00 92.31 83 ASP A O 1
ATOM 683 N N . TYR A 1 84 ? -12.343 -5.964 8.630 1.00 93.31 84 TYR A N 1
ATOM 684 C CA . TYR A 1 84 ? -11.027 -5.334 8.699 1.00 93.31 84 TYR A CA 1
ATOM 685 C C . TYR A 1 84 ? -10.697 -4.866 10.121 1.00 93.31 84 TYR A C 1
ATOM 687 O O . TYR A 1 84 ? -9.631 -5.189 10.643 1.00 93.31 84 TYR A O 1
ATOM 695 N N . LEU A 1 85 ? -11.610 -4.165 10.802 1.00 95.00 85 LEU A N 1
ATOM 696 C CA . LEU A 1 85 ? -11.367 -3.720 12.183 1.00 95.00 85 LEU A CA 1
ATOM 697 C C . LEU A 1 85 ? -11.212 -4.882 13.174 1.00 95.00 85 LEU A C 1
ATOM 699 O O . LEU A 1 85 ? -10.527 -4.729 14.179 1.00 95.00 85 LEU A O 1
ATOM 703 N N . LEU A 1 86 ? -11.834 -6.029 12.896 1.00 94.44 86 LEU A N 1
ATOM 704 C CA . LEU A 1 86 ? -11.752 -7.261 13.688 1.00 94.44 86 LEU A CA 1
ATOM 705 C C . LEU A 1 86 ? -10.614 -8.198 13.245 1.00 94.44 86 LEU A C 1
ATOM 707 O O . LEU A 1 86 ? -10.536 -9.333 13.726 1.00 94.44 86 LEU A O 1
ATOM 711 N N . CYS A 1 87 ? -9.754 -7.748 12.328 1.00 93.06 87 CYS A N 1
ATOM 712 C CA . CYS A 1 87 ? -8.613 -8.499 11.802 1.00 93.06 87 CYS A CA 1
ATOM 713 C C . CYS A 1 87 ? -8.995 -9.860 11.198 1.00 93.06 87 CYS A C 1
ATOM 715 O O . CYS A 1 87 ? -8.299 -10.861 11.383 1.00 93.06 87 CYS A O 1
ATOM 717 N N . LYS A 1 88 ? -10.142 -9.911 10.515 1.00 90.50 88 LYS A N 1
ATOM 718 C CA . LYS A 1 88 ? -10.614 -11.066 9.737 1.00 90.50 88 LYS A CA 1
ATOM 719 C C . LYS A 1 88 ? -10.182 -11.012 8.274 1.00 90.50 88 LYS A C 1
ATOM 721 O O . LYS A 1 88 ? -10.102 -12.059 7.648 1.00 90.50 88 LYS A O 1
ATOM 726 N N . THR A 1 89 ? -9.895 -9.818 7.767 1.00 86.94 89 THR A N 1
ATOM 727 C CA . THR A 1 89 ? -9.351 -9.556 6.429 1.00 86.94 89 THR A CA 1
ATOM 728 C C . THR A 1 89 ? -8.338 -8.417 6.515 1.00 86.94 89 THR A C 1
ATOM 730 O O . THR A 1 89 ? -8.440 -7.567 7.405 1.00 86.94 89 THR A O 1
ATOM 733 N N . ASP A 1 90 ? -7.377 -8.382 5.598 1.00 85.56 90 ASP A N 1
ATOM 734 C CA . ASP A 1 90 ? -6.441 -7.262 5.435 1.00 85.56 90 ASP A CA 1
ATOM 735 C C . ASP A 1 90 ? -6.966 -6.209 4.449 1.00 85.56 90 ASP A C 1
ATOM 737 O O . ASP A 1 90 ? -6.393 -5.129 4.328 1.00 85.56 90 ASP A O 1
ATOM 741 N N . CYS A 1 91 ? -8.096 -6.476 3.781 1.00 81.94 91 CYS A N 1
ATOM 742 C CA . CYS A 1 91 ? -8.735 -5.519 2.891 1.00 81.94 91 CYS A CA 1
ATOM 743 C C . CYS A 1 91 ? -9.634 -4.556 3.689 1.00 81.94 91 CYS A C 1
ATOM 745 O O . CYS A 1 91 ? -10.648 -4.991 4.246 1.00 81.94 91 CYS A O 1
ATOM 747 N N . PRO A 1 92 ? -9.344 -3.242 3.713 1.00 81.94 92 PRO A N 1
ATOM 748 C CA . PRO A 1 92 ? -10.175 -2.285 4.432 1.00 81.94 92 PRO A CA 1
ATOM 749 C C . PRO A 1 92 ? -11.557 -2.106 3.794 1.00 81.94 92 PRO A C 1
ATOM 751 O O . PRO A 1 92 ? -12.466 -1.662 4.472 1.00 81.94 92 PRO A O 1
ATOM 754 N N . CYS A 1 93 ? -11.765 -2.471 2.526 1.00 80.25 93 CYS A N 1
ATOM 755 C CA . CYS A 1 93 ? -12.974 -2.124 1.775 1.00 80.25 93 CYS A CA 1
ATOM 756 C C . CYS A 1 93 ? -14.277 -2.689 2.381 1.00 80.25 93 CYS A C 1
ATOM 758 O O . CYS A 1 93 ? -14.334 -3.849 2.791 1.00 80.25 93 CYS A O 1
ATOM 760 N N . GLN A 1 94 ? -15.340 -1.873 2.391 1.00 78.38 94 GLN A N 1
ATOM 761 C CA . GLN A 1 94 ? -16.698 -2.294 2.771 1.00 78.38 94 GLN A CA 1
ATOM 762 C C . GLN A 1 94 ? -17.411 -3.096 1.673 1.00 78.38 94 GLN A C 1
ATOM 764 O O . GLN A 1 94 ? -18.251 -3.942 1.975 1.00 78.38 94 GLN A O 1
ATOM 769 N N . ASP A 1 95 ? -17.098 -2.830 0.403 1.00 80.75 95 ASP A N 1
ATOM 770 C CA . ASP A 1 95 ? -17.722 -3.516 -0.726 1.00 80.75 95 ASP A CA 1
ATOM 771 C C . ASP A 1 95 ? -17.190 -4.951 -0.819 1.00 80.75 95 ASP A C 1
ATOM 773 O O . ASP A 1 95 ? -16.016 -5.180 -1.116 1.00 80.75 95 ASP A O 1
ATOM 777 N N . MET A 1 96 ? -18.078 -5.919 -0.577 1.00 79.31 96 MET A N 1
ATOM 778 C CA . MET A 1 96 ? -17.756 -7.345 -0.594 1.00 79.31 96 MET A CA 1
ATOM 779 C C . MET A 1 96 ? -17.169 -7.800 -1.933 1.00 79.31 96 MET A C 1
ATOM 781 O O . MET A 1 96 ? -16.252 -8.614 -1.927 1.00 79.31 96 MET A O 1
ATOM 785 N N . LYS A 1 97 ? -17.630 -7.254 -3.066 1.00 83.06 97 LYS A N 1
ATOM 786 C CA . LYS A 1 97 ? -17.099 -7.632 -4.384 1.00 83.06 97 LYS A CA 1
ATOM 787 C C . LYS A 1 97 ? -15.678 -7.131 -4.561 1.00 83.06 97 LYS A C 1
ATOM 789 O O . LYS A 1 97 ? -14.819 -7.871 -5.024 1.00 83.06 97 LYS A O 1
ATOM 794 N N . ILE A 1 98 ? -15.426 -5.881 -4.175 1.00 83.50 98 ILE A N 1
ATOM 795 C CA . ILE A 1 98 ? -14.075 -5.318 -4.238 1.00 83.50 98 ILE A CA 1
ATOM 796 C C . ILE A 1 98 ? -13.156 -6.077 -3.283 1.00 83.50 98 ILE A C 1
ATOM 798 O O . ILE A 1 98 ? -12.025 -6.371 -3.647 1.00 83.50 98 ILE A O 1
ATOM 802 N N . ARG A 1 99 ? -13.641 -6.446 -2.093 1.00 81.19 99 ARG A N 1
ATOM 803 C CA . ARG A 1 99 ? -12.885 -7.270 -1.148 1.00 81.19 99 ARG A CA 1
ATOM 804 C C . ARG A 1 99 ? -12.515 -8.625 -1.739 1.00 81.19 99 ARG A C 1
ATOM 806 O O . ARG A 1 99 ? -11.338 -8.960 -1.726 1.00 81.19 99 ARG A O 1
ATOM 813 N N . GLU A 1 100 ? -13.481 -9.366 -2.277 1.00 84.81 100 GLU A N 1
ATOM 814 C CA . GLU A 1 100 ? -13.220 -10.659 -2.924 1.00 84.81 100 GLU A CA 1
ATOM 815 C C . GLU A 1 100 ? -12.215 -10.514 -4.072 1.00 84.81 100 GLU A C 1
ATOM 817 O O . GLU A 1 100 ? -11.309 -11.330 -4.198 1.00 84.81 100 GLU A O 1
ATOM 822 N N . MET A 1 101 ? -12.308 -9.444 -4.869 1.00 88.38 101 MET A N 1
ATOM 823 C CA . MET A 1 101 ? -11.336 -9.159 -5.929 1.00 88.38 101 MET A CA 1
ATOM 824 C C . MET A 1 101 ? -9.943 -8.848 -5.375 1.00 88.38 101 MET A C 1
ATOM 826 O O . MET A 1 101 ? -8.964 -9.377 -5.894 1.00 88.38 101 MET A O 1
ATOM 830 N N . CYS A 1 102 ? -9.825 -8.028 -4.329 1.00 85.50 102 CYS A N 1
ATOM 831 C CA . CYS A 1 102 ? -8.547 -7.746 -3.671 1.00 85.50 102 CYS A CA 1
ATOM 832 C C . CYS A 1 102 ? -7.926 -9.023 -3.087 1.00 85.50 102 CYS A C 1
ATOM 834 O O . CYS A 1 102 ? -6.737 -9.259 -3.265 1.00 85.50 102 CYS A O 1
ATOM 836 N N . GLU A 1 103 ? -8.719 -9.870 -2.425 1.00 82.81 103 GLU A N 1
ATOM 837 C CA . GLU A 1 103 ? -8.253 -11.140 -1.851 1.00 82.81 103 GLU A CA 1
ATOM 838 C C . GLU A 1 103 ? -7.850 -12.146 -2.938 1.00 82.81 103 GLU A C 1
ATOM 840 O O . GLU A 1 103 ? -6.843 -12.834 -2.793 1.00 82.81 103 GLU A O 1
ATOM 845 N N . TYR A 1 104 ? -8.593 -12.200 -4.047 1.00 88.06 104 TYR A N 1
ATOM 846 C CA . TYR A 1 104 ? -8.295 -13.078 -5.178 1.00 88.06 104 TYR A CA 1
ATOM 847 C C . TYR A 1 104 ? -7.053 -12.638 -5.966 1.00 88.06 104 TYR A C 1
ATOM 849 O O . TYR A 1 104 ? -6.274 -13.477 -6.409 1.00 88.06 104 TYR A O 1
ATOM 857 N N . THR A 1 105 ? -6.868 -11.329 -6.158 1.00 86.50 105 THR A N 1
ATOM 858 C CA . THR A 1 105 ? -5.807 -10.777 -7.024 1.00 86.50 105 THR A CA 1
ATOM 859 C C . THR A 1 105 ? -4.562 -10.311 -6.269 1.00 86.50 105 THR A C 1
ATOM 861 O O . THR A 1 105 ? -3.520 -10.116 -6.887 1.00 86.50 105 THR A O 1
ATOM 864 N N . GLY A 1 106 ? -4.656 -10.075 -4.958 1.00 84.62 106 GLY A N 1
ATOM 865 C CA . GLY A 1 106 ? -3.617 -9.413 -4.161 1.00 84.62 106 GLY A CA 1
ATOM 866 C C . GLY A 1 106 ? -3.483 -7.904 -4.416 1.00 84.62 106 GLY A C 1
ATOM 867 O O . GLY A 1 106 ? -2.605 -7.263 -3.841 1.00 84.62 106 GLY A O 1
ATOM 868 N N . LEU A 1 107 ? -4.330 -7.319 -5.271 1.00 86.56 107 LEU A N 1
ATOM 869 C CA . LEU A 1 107 ? -4.298 -5.893 -5.596 1.00 86.56 107 LEU A CA 1
ATOM 870 C C . LEU A 1 107 ? -4.998 -5.048 -4.525 1.00 86.56 107 LEU A C 1
ATOM 872 O O . LEU A 1 107 ? -5.868 -5.513 -3.788 1.00 86.56 107 LEU A O 1
ATOM 876 N N . THR A 1 108 ? -4.636 -3.767 -4.459 1.00 84.31 108 THR A N 1
ATOM 877 C CA . THR A 1 108 ? -5.261 -2.820 -3.530 1.00 84.31 108 THR A CA 1
ATOM 878 C C . THR A 1 108 ? -6.655 -2.399 -4.005 1.00 84.31 108 THR A C 1
ATOM 880 O O . THR A 1 108 ? -6.972 -2.425 -5.196 1.00 84.31 108 THR A O 1
ATOM 883 N N . ASN A 1 109 ? -7.480 -1.934 -3.061 1.00 82.44 109 ASN A N 1
ATOM 884 C CA . ASN A 1 109 ? -8.812 -1.380 -3.329 1.00 82.44 109 ASN A CA 1
ATOM 885 C C . ASN A 1 109 ? -8.776 -0.284 -4.410 1.00 82.44 109 ASN A C 1
ATOM 887 O O . ASN A 1 109 ? -9.597 -0.281 -5.327 1.00 82.44 109 ASN A O 1
ATOM 891 N N . ASP A 1 110 ? -7.795 0.615 -4.331 1.00 81.75 110 ASP A N 1
ATOM 892 C CA . ASP A 1 110 ? -7.650 1.715 -5.284 1.00 81.75 110 ASP A CA 1
ATOM 893 C C . ASP A 1 110 ? -7.323 1.207 -6.690 1.00 81.75 110 ASP A C 1
ATOM 895 O O . ASP A 1 110 ? -7.936 1.657 -7.659 1.00 81.75 110 ASP A O 1
ATOM 899 N N . THR A 1 111 ? -6.447 0.204 -6.808 1.00 84.50 111 THR A N 1
ATOM 900 C CA . THR A 1 111 ? -6.147 -0.437 -8.094 1.00 84.50 111 THR A CA 1
ATOM 901 C C . THR A 1 111 ? -7.392 -1.094 -8.690 1.00 84.50 111 THR A C 1
ATOM 903 O O . THR A 1 111 ? -7.715 -0.844 -9.850 1.00 84.50 111 THR A O 1
ATOM 906 N N . ILE A 1 112 ? -8.154 -1.867 -7.907 1.00 87.75 112 ILE A N 1
ATOM 907 C CA . ILE A 1 112 ? -9.400 -2.497 -8.381 1.00 87.75 112 ILE A CA 1
ATOM 908 C C . ILE A 1 112 ? -10.430 -1.445 -8.823 1.00 87.75 112 ILE A C 1
ATOM 910 O O . ILE A 1 112 ? -11.085 -1.605 -9.858 1.00 87.75 112 ILE A O 1
ATOM 914 N N . LYS A 1 113 ? -10.561 -0.334 -8.089 1.00 82.69 113 LYS A N 1
ATOM 915 C CA . LYS A 1 113 ? -11.440 0.781 -8.477 1.00 82.69 113 LYS A CA 1
ATOM 916 C C . LYS A 1 113 ? -11.005 1.419 -9.793 1.00 82.69 113 LYS A C 1
ATOM 918 O O . LYS A 1 113 ? -11.864 1.664 -10.639 1.00 82.69 113 LYS A O 1
ATOM 923 N N . LEU A 1 114 ? -9.707 1.653 -9.990 1.00 82.31 114 LEU A N 1
ATOM 924 C CA . LEU A 1 114 ? -9.167 2.186 -11.244 1.00 82.31 114 LEU A CA 1
ATOM 925 C C . LEU A 1 114 ? -9.426 1.237 -12.420 1.00 82.31 114 LEU A C 1
ATOM 927 O O . LEU A 1 114 ? -9.905 1.690 -13.459 1.00 82.31 114 LEU A O 1
ATOM 931 N N . LEU A 1 115 ? -9.218 -0.071 -12.240 1.00 82.31 115 LEU A N 1
ATOM 932 C CA . LEU A 1 115 ? -9.542 -1.086 -13.251 1.00 82.31 115 LEU A CA 1
ATOM 933 C C . LEU A 1 115 ? -11.039 -1.079 -13.606 1.00 82.31 115 LEU A C 1
ATOM 935 O O . LEU A 1 115 ? -11.410 -1.127 -14.778 1.00 82.31 115 LEU A O 1
ATOM 939 N N . ASN A 1 116 ? -11.918 -0.938 -12.611 1.00 81.44 116 ASN A N 1
ATOM 940 C CA . ASN A 1 116 ? -13.363 -0.828 -12.831 1.00 81.44 116 ASN A CA 1
ATOM 941 C C . ASN A 1 116 ? -13.773 0.500 -13.498 1.00 81.44 116 ASN A C 1
ATOM 943 O O . ASN A 1 116 ? -14.757 0.559 -14.229 1.00 81.44 116 ASN A O 1
ATOM 947 N N . MET A 1 117 ? -13.052 1.596 -13.250 1.00 77.88 117 MET A N 1
ATOM 948 C CA . MET A 1 117 ? -13.260 2.847 -13.988 1.00 77.88 117 MET A CA 1
ATOM 949 C C . MET A 1 117 ? -12.836 2.698 -15.446 1.00 77.88 117 MET A C 1
ATOM 951 O O . MET A 1 117 ? -13.532 3.188 -16.335 1.00 77.88 117 MET A O 1
ATOM 955 N N . TYR A 1 118 ? -11.717 2.015 -15.681 1.00 71.19 118 TYR A N 1
ATOM 956 C CA . TYR A 1 118 ? -11.201 1.738 -17.012 1.00 71.19 118 TYR A CA 1
ATOM 957 C C . TYR A 1 118 ? -12.187 0.900 -17.831 1.00 71.19 118 TYR A C 1
ATOM 959 O O . TYR A 1 118 ? -12.553 1.299 -18.933 1.00 71.19 118 TYR A O 1
ATOM 967 N N . SER A 1 119 ? -12.735 -0.173 -17.252 1.00 73.12 119 SER A N 1
ATOM 968 C CA . SER A 1 119 ? -13.742 -1.012 -17.921 1.00 73.12 119 SER A CA 1
ATOM 969 C C . SER A 1 119 ? -15.048 -0.271 -18.253 1.00 73.12 119 SER A C 1
ATOM 971 O O . SER A 1 119 ? -15.759 -0.654 -19.181 1.00 73.12 119 SER A O 1
ATOM 973 N N . LYS A 1 120 ? -15.370 0.804 -17.519 1.00 72.44 120 LYS A N 1
ATOM 974 C CA . LYS A 1 120 ? -16.580 1.621 -17.714 1.00 72.44 120 LYS A CA 1
ATOM 975 C C . LYS A 1 120 ? -16.404 2.797 -18.675 1.00 72.44 120 LYS A C 1
ATOM 977 O O . LYS A 1 120 ? -17.410 3.299 -19.173 1.00 72.44 120 LYS A O 1
ATOM 982 N N . LYS A 1 121 ? -15.175 3.277 -18.906 1.00 63.22 121 LYS A N 1
ATOM 983 C CA . LYS A 1 121 ? -14.914 4.538 -19.631 1.00 63.22 121 LYS A CA 1
ATOM 984 C C . LYS A 1 121 ? -15.132 4.481 -21.145 1.00 63.22 121 LYS A C 1
ATOM 986 O O . LYS A 1 121 ? -15.087 5.519 -21.793 1.00 63.22 121 LYS A O 1
ATOM 991 N N . GLY A 1 122 ? -15.455 3.323 -21.696 1.00 53.72 122 GLY A N 1
ATOM 992 C CA . GLY A 1 122 ? -15.781 3.159 -23.107 1.00 53.72 122 GLY A CA 1
ATOM 993 C C . GLY A 1 122 ? -15.317 1.789 -23.547 1.00 53.72 122 GLY A C 1
ATOM 994 O O . GLY A 1 122 ? -14.351 1.276 -22.988 1.00 53.72 122 GLY A O 1
ATOM 995 N N . LYS A 1 123 ? -16.036 1.173 -24.494 1.00 55.81 123 LYS A N 1
ATOM 996 C CA . LYS A 1 123 ? -15.609 -0.070 -25.149 1.00 55.81 123 LYS A CA 1
ATOM 997 C C . LYS A 1 123 ? -14.109 0.028 -25.390 1.00 55.81 123 LYS A C 1
ATOM 999 O O . LYS A 1 123 ? -13.700 0.960 -26.070 1.00 55.81 123 LYS A O 1
ATOM 1004 N N . ILE A 1 124 ? -13.332 -0.881 -24.804 1.00 55.16 124 ILE A N 1
ATOM 1005 C CA . ILE A 1 124 ? -11.926 -1.059 -25.158 1.00 55.16 124 ILE A CA 1
ATOM 1006 C C . ILE A 1 124 ? -11.903 -1.090 -26.691 1.00 55.16 124 ILE A C 1
ATOM 1008 O O . ILE A 1 124 ? -12.471 -2.007 -27.284 1.00 55.16 124 ILE A O 1
ATOM 1012 N N . GLU A 1 125 ? -11.409 -0.014 -27.318 1.00 51.91 125 GLU A N 1
ATOM 1013 C CA . GLU A 1 125 ? -11.664 0.262 -28.744 1.00 51.91 125 GLU A CA 1
ATOM 1014 C C . GLU A 1 125 ? -11.056 -0.815 -29.645 1.00 51.91 125 GLU A C 1
ATOM 1016 O O . GLU A 1 125 ? -11.500 -1.019 -30.771 1.00 51.91 125 GLU A O 1
ATOM 1021 N N . SER A 1 126 ? -10.090 -1.558 -29.110 1.00 59.44 126 SER A N 1
ATOM 1022 C CA . SER A 1 126 ? -9.475 -2.706 -29.744 1.00 59.44 126 SER A CA 1
ATOM 1023 C C . SER A 1 126 ? -9.096 -3.736 -28.685 1.00 59.44 126 SER A C 1
ATOM 1025 O O . SER A 1 126 ? -8.455 -3.387 -27.691 1.00 59.44 126 SER A O 1
ATOM 1027 N N . SER A 1 127 ? -9.426 -5.011 -28.912 1.00 61.25 127 SER A N 1
ATOM 1028 C CA . SER A 1 127 ? -8.948 -6.153 -28.108 1.00 61.25 127 SER A CA 1
ATOM 1029 C C . SER A 1 127 ? -7.425 -6.151 -27.912 1.00 61.25 127 SER A C 1
ATOM 1031 O O . SER A 1 127 ? -6.924 -6.721 -26.948 1.00 61.25 127 SER A O 1
ATOM 1033 N N . PHE A 1 128 ? -6.703 -5.447 -28.783 1.00 64.50 128 PHE A N 1
ATOM 1034 C CA . PHE A 1 128 ? -5.267 -5.224 -28.719 1.00 64.50 128 PHE A CA 1
ATOM 1035 C C . PHE A 1 128 ? -4.806 -4.430 -27.490 1.00 64.50 128 PHE A C 1
ATOM 1037 O O . PHE A 1 128 ? -3.758 -4.720 -26.928 1.00 64.50 128 PHE A O 1
ATOM 1044 N N . LEU A 1 129 ? -5.593 -3.454 -27.028 1.00 65.81 129 LEU A N 1
ATOM 1045 C CA . LEU A 1 129 ? -5.239 -2.645 -25.858 1.00 65.81 129 LEU A CA 1
ATOM 1046 C C . LEU A 1 129 ? -5.239 -3.495 -24.582 1.00 65.81 129 LEU A C 1
ATOM 1048 O O . LEU A 1 129 ? -4.341 -3.367 -23.758 1.00 65.81 129 LEU A O 1
ATOM 1052 N N . ALA A 1 130 ? -6.229 -4.383 -24.438 1.00 70.44 130 ALA A N 1
ATOM 1053 C CA . ALA A 1 130 ? -6.284 -5.332 -23.327 1.00 70.44 130 ALA A CA 1
ATOM 1054 C C . ALA A 1 130 ? -5.107 -6.315 -23.384 1.00 70.44 130 ALA A C 1
ATOM 1056 O O . ALA A 1 130 ? -4.425 -6.492 -22.379 1.00 70.44 130 ALA A O 1
ATOM 1057 N N . ARG A 1 131 ? -4.822 -6.860 -24.575 1.00 75.56 131 ARG A N 1
ATOM 1058 C CA . ARG A 1 131 ? -3.697 -7.771 -24.803 1.00 75.56 131 ARG A CA 1
ATOM 1059 C C . ARG A 1 131 ? -2.346 -7.135 -24.463 1.00 75.56 131 ARG A C 1
ATOM 1061 O O . ARG A 1 131 ? -1.569 -7.739 -23.747 1.00 75.56 131 ARG A O 1
ATOM 1068 N N . TYR A 1 132 ? -2.110 -5.881 -24.850 1.00 76.69 132 TYR A N 1
ATOM 1069 C CA . TYR A 1 132 ? -0.885 -5.158 -24.490 1.00 76.69 132 TYR A CA 1
ATOM 1070 C C . TYR A 1 132 ? -0.675 -5.049 -22.970 1.00 76.69 132 TYR A C 1
ATOM 1072 O O . TYR A 1 132 ? 0.434 -5.250 -22.476 1.00 76.69 132 TYR A O 1
ATOM 1080 N N . PHE A 1 133 ? -1.734 -4.758 -22.204 1.00 74.75 133 PHE A N 1
ATOM 1081 C CA . PHE A 1 133 ? -1.644 -4.756 -20.739 1.00 74.75 133 PHE A CA 1
ATOM 1082 C C . PHE A 1 133 ? -1.402 -6.157 -20.173 1.00 74.75 133 PHE A C 1
ATOM 1084 O O . PHE A 1 133 ? -0.640 -6.294 -19.216 1.00 74.75 133 PHE A O 1
ATOM 1091 N N . GLU A 1 134 ? -2.038 -7.181 -20.743 1.00 77.38 134 GLU A N 1
ATOM 1092 C CA . GLU A 1 134 ? -1.798 -8.575 -20.369 1.00 77.38 134 GLU A CA 1
ATOM 1093 C C . GLU A 1 134 ? -0.342 -8.966 -20.632 1.00 77.38 134 GLU A C 1
ATOM 1095 O O . GLU A 1 134 ? 0.297 -9.476 -19.722 1.00 77.38 134 GLU A O 1
ATOM 1100 N N . ASP A 1 135 ? 0.224 -8.638 -21.792 1.00 79.81 135 ASP A N 1
ATOM 1101 C CA . ASP A 1 135 ? 1.604 -8.983 -22.146 1.00 79.81 135 ASP A CA 1
ATOM 1102 C C . ASP A 1 135 ? 2.620 -8.277 -21.237 1.00 79.81 135 ASP A C 1
ATOM 1104 O O . ASP A 1 135 ? 3.557 -8.911 -20.752 1.00 79.81 135 ASP A O 1
ATOM 1108 N N . ILE A 1 136 ? 2.394 -7.003 -20.891 1.00 79.88 136 ILE A N 1
ATOM 1109 C CA . ILE A 1 136 ? 3.231 -6.300 -19.901 1.00 79.88 136 ILE A CA 1
ATOM 1110 C C . ILE A 1 136 ? 3.199 -7.017 -18.550 1.00 79.88 136 ILE A C 1
ATOM 1112 O O . ILE A 1 136 ? 4.232 -7.199 -17.910 1.00 79.88 136 ILE A O 1
ATOM 1116 N N . VAL A 1 137 ? 2.012 -7.397 -18.080 1.00 75.31 137 VAL A N 1
ATOM 1117 C CA . VAL A 1 137 ? 1.847 -7.932 -16.723 1.00 75.31 137 VAL A CA 1
ATOM 1118 C C . VAL A 1 137 ? 2.235 -9.409 -16.635 1.00 75.31 137 VAL A C 1
ATOM 1120 O O . VAL A 1 137 ? 2.789 -9.824 -15.619 1.00 75.31 137 VAL A O 1
ATOM 1123 N N . VAL A 1 138 ? 1.934 -10.203 -17.661 1.00 71.12 138 VAL A N 1
ATOM 1124 C CA . VAL A 1 138 ? 2.059 -11.668 -17.673 1.00 71.12 138 VAL A CA 1
ATOM 1125 C C . VAL A 1 138 ? 3.407 -12.101 -18.233 1.00 71.12 138 VAL A C 1
ATOM 1127 O O . VAL A 1 138 ? 4.082 -12.915 -17.602 1.00 71.12 138 VAL A O 1
ATOM 1130 N N . SER A 1 139 ? 3.819 -11.554 -19.377 1.00 66.88 139 SER A N 1
ATOM 1131 C CA . SER A 1 139 ? 5.063 -11.959 -20.041 1.00 66.88 139 SER A CA 1
ATOM 1132 C C . SER A 1 139 ? 6.292 -11.360 -19.362 1.00 66.88 139 SER A C 1
ATOM 1134 O O . SER A 1 139 ? 7.352 -11.981 -19.366 1.00 66.88 139 SER A O 1
ATOM 1136 N N . ASP A 1 140 ? 6.137 -10.209 -18.697 1.00 70.00 140 ASP A N 1
ATOM 1137 C CA . ASP A 1 140 ? 7.244 -9.474 -18.077 1.00 70.00 140 ASP A CA 1
ATOM 1138 C C . ASP A 1 140 ? 7.155 -9.387 -16.540 1.00 70.00 140 ASP A C 1
ATOM 1140 O O . ASP A 1 140 ? 7.834 -8.576 -15.902 1.00 70.00 140 ASP A O 1
ATOM 1144 N N . PHE A 1 141 ? 6.352 -10.251 -15.900 1.00 69.62 141 PHE A N 1
ATOM 1145 C CA . PHE A 1 141 ? 6.150 -10.231 -14.442 1.00 69.62 141 PHE A CA 1
ATOM 1146 C C . PHE A 1 141 ? 7.472 -10.278 -13.659 1.00 69.62 141 PHE A C 1
ATOM 1148 O O . PHE A 1 141 ? 7.653 -9.556 -12.674 1.00 69.62 141 PHE A O 1
ATOM 1155 N N . SER A 1 142 ? 8.423 -11.107 -14.102 1.00 75.50 142 SER A N 1
ATOM 1156 C CA . SER A 1 142 ? 9.747 -11.202 -13.479 1.00 75.50 142 SER A CA 1
ATOM 1157 C C . SER A 1 142 ? 10.531 -9.896 -13.576 1.00 75.50 142 SER A C 1
ATOM 1159 O O . SER A 1 142 ? 11.214 -9.524 -12.622 1.00 75.50 142 SER A O 1
ATOM 1161 N N . THR A 1 143 ? 10.413 -9.184 -14.694 1.00 83.31 143 THR A N 1
ATOM 1162 C CA . THR A 1 143 ? 11.099 -7.911 -14.934 1.00 83.31 143 THR A CA 1
ATOM 1163 C C . THR A 1 143 ? 10.463 -6.796 -14.126 1.00 83.31 143 THR A C 1
ATOM 1165 O O . THR A 1 143 ? 11.195 -6.048 -13.482 1.00 83.31 143 THR A O 1
ATOM 1168 N N . ILE A 1 144 ? 9.128 -6.727 -14.057 1.00 85.75 144 ILE A N 1
ATOM 1169 C CA . ILE A 1 144 ? 8.414 -5.775 -13.193 1.00 85.75 144 ILE A CA 1
ATOM 1170 C C . ILE A 1 144 ? 8.792 -6.013 -11.730 1.00 85.75 144 ILE A C 1
ATOM 1172 O O . ILE A 1 1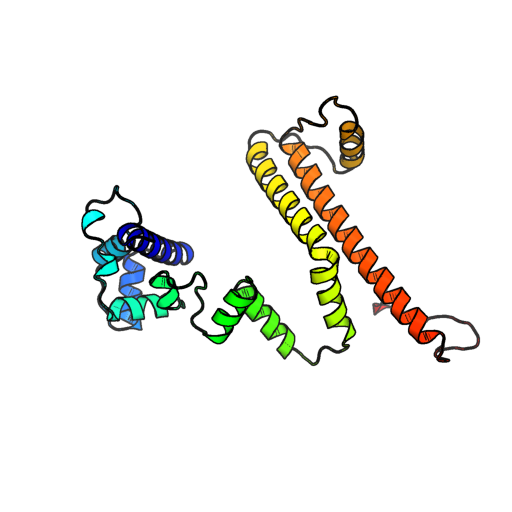44 ? 9.181 -5.077 -11.031 1.00 85.75 144 ILE A O 1
ATOM 1176 N N . SER A 1 145 ? 8.745 -7.266 -11.269 1.00 85.25 145 SER A N 1
ATOM 1177 C CA . SER A 1 145 ? 9.107 -7.612 -9.893 1.00 85.25 145 SER A CA 1
ATOM 1178 C C . SE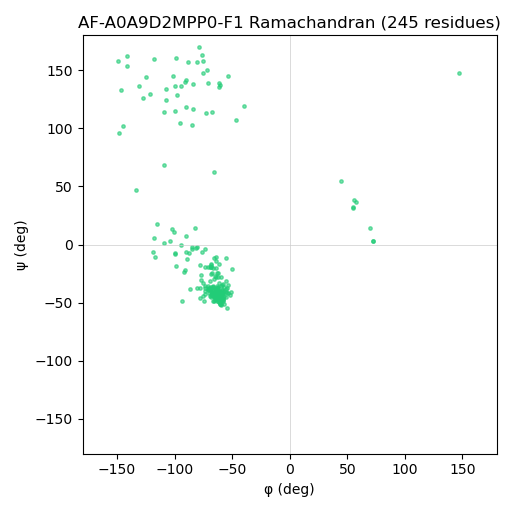R A 1 145 ? 10.555 -7.235 -9.573 1.00 85.25 145 SER A C 1
ATOM 1180 O O . SER A 1 145 ? 10.827 -6.677 -8.508 1.00 85.25 145 SER A O 1
ATOM 1182 N N . LEU A 1 146 ? 11.493 -7.529 -10.475 1.00 86.69 146 LEU A N 1
ATOM 1183 C CA . LEU A 1 146 ? 12.906 -7.214 -10.283 1.00 86.69 146 LEU A CA 1
ATOM 1184 C C . LEU A 1 146 ? 13.163 -5.699 -10.360 1.00 86.69 146 LEU A C 1
ATOM 1186 O O . LEU A 1 146 ? 13.924 -5.166 -9.552 1.00 86.69 146 LEU A O 1
ATOM 1190 N N . ALA A 1 147 ? 12.479 -4.977 -11.249 1.00 88.75 147 ALA A N 1
ATOM 1191 C CA . ALA A 1 147 ? 12.519 -3.518 -11.307 1.00 88.75 147 ALA A CA 1
ATOM 1192 C C . ALA A 1 147 ? 11.994 -2.888 -10.005 1.00 88.75 147 ALA A C 1
ATOM 1194 O O . ALA A 1 147 ? 12.612 -1.958 -9.485 1.00 88.75 147 ALA A O 1
ATOM 1195 N N . CYS A 1 148 ? 10.915 -3.420 -9.420 1.00 89.31 148 CYS A N 1
ATOM 1196 C CA . CYS A 1 148 ? 10.422 -2.987 -8.111 1.00 89.31 148 CYS A CA 1
ATOM 1197 C C . CYS A 1 148 ? 11.447 -3.224 -6.991 1.00 89.31 148 CYS A C 1
ATOM 1199 O O . CYS A 1 148 ? 11.646 -2.335 -6.161 1.00 89.31 148 CYS A O 1
ATOM 1201 N N . ASP A 1 149 ? 12.135 -4.370 -6.978 1.00 91.12 149 ASP A N 1
ATOM 1202 C CA . ASP A 1 149 ? 13.221 -4.626 -6.021 1.00 91.12 149 ASP A CA 1
ATOM 1203 C C . ASP A 1 149 ? 14.356 -3.599 -6.176 1.00 91.12 149 ASP A C 1
ATOM 1205 O O . ASP A 1 149 ? 14.818 -3.017 -5.191 1.00 91.12 149 ASP A O 1
ATOM 1209 N N . TYR A 1 150 ? 14.745 -3.275 -7.411 1.00 90.62 150 TYR A N 1
ATOM 1210 C CA . TYR A 1 150 ? 15.715 -2.214 -7.679 1.00 90.62 150 TYR A CA 1
ATOM 1211 C C . TYR A 1 150 ? 15.240 -0.836 -7.194 1.00 90.62 150 TYR A C 1
ATOM 1213 O O . TYR A 1 150 ? 16.012 -0.116 -6.559 1.00 90.62 150 TYR A O 1
ATOM 1221 N N . ILE A 1 151 ? 13.972 -0.478 -7.401 1.00 91.00 151 ILE A N 1
ATOM 1222 C CA . ILE A 1 151 ? 13.396 0.779 -6.895 1.00 91.00 151 ILE A CA 1
ATOM 1223 C C . ILE A 1 151 ? 13.454 0.831 -5.359 1.00 91.00 151 ILE A C 1
ATOM 1225 O O . ILE A 1 151 ? 13.843 1.854 -4.789 1.00 91.00 151 ILE A O 1
ATOM 1229 N N . LEU A 1 152 ? 13.134 -0.270 -4.672 1.00 91.06 152 LEU A N 1
ATOM 1230 C CA . LEU A 1 152 ? 13.235 -0.356 -3.211 1.00 91.06 152 LEU A CA 1
ATOM 1231 C C . LEU A 1 152 ? 14.682 -0.188 -2.732 1.00 91.06 152 LEU A C 1
ATOM 1233 O O . LEU A 1 152 ? 14.950 0.569 -1.793 1.00 91.06 152 LEU A O 1
ATOM 1237 N N . ARG A 1 153 ? 15.639 -0.842 -3.398 1.00 88.06 153 ARG A N 1
ATOM 1238 C CA . ARG A 1 153 ? 17.070 -0.685 -3.098 1.00 88.06 153 ARG A CA 1
ATOM 1239 C C . ARG A 1 153 ? 17.545 0.749 -3.326 1.00 88.06 153 ARG A C 1
ATOM 1241 O O . ARG A 1 153 ? 18.301 1.262 -2.502 1.00 88.06 153 ARG A O 1
ATOM 1248 N N . ALA A 1 154 ? 17.071 1.415 -4.378 1.00 87.38 154 ALA A N 1
ATOM 1249 C CA . ALA A 1 154 ? 17.366 2.822 -4.631 1.00 87.38 154 ALA A CA 1
ATOM 1250 C C . ALA A 1 154 ? 16.838 3.734 -3.516 1.00 87.38 154 ALA A C 1
ATOM 1252 O O . ALA A 1 154 ? 17.570 4.594 -3.026 1.00 87.38 154 ALA A O 1
ATOM 1253 N N . ALA A 1 155 ? 15.598 3.522 -3.066 1.00 86.56 155 ALA A N 1
ATOM 1254 C CA . ALA A 1 155 ? 15.008 4.292 -1.973 1.00 86.56 155 ALA A CA 1
ATOM 1255 C C . ALA A 1 155 ? 15.802 4.130 -0.664 1.00 86.56 155 ALA A C 1
ATOM 1257 O O . ALA A 1 155 ? 16.084 5.117 0.024 1.00 86.56 155 ALA A O 1
ATOM 1258 N N . ASN A 1 156 ? 16.234 2.904 -0.355 1.00 86.75 156 ASN A N 1
ATOM 1259 C CA . ASN A 1 156 ? 17.090 2.623 0.800 1.00 86.75 156 ASN A CA 1
ATOM 1260 C C . ASN A 1 156 ? 18.461 3.310 0.680 1.00 86.75 156 ASN A C 1
ATOM 1262 O O . ASN A 1 156 ? 18.945 3.911 1.643 1.00 86.75 156 ASN A O 1
ATOM 1266 N N . ALA A 1 157 ? 19.066 3.273 -0.509 1.00 84.81 157 ALA A N 1
ATOM 1267 C CA . ALA A 1 157 ? 20.334 3.933 -0.797 1.00 84.81 157 ALA A CA 1
ATOM 1268 C C . ALA A 1 157 ? 20.231 5.468 -0.671 1.00 84.81 157 ALA A C 1
ATOM 1270 O O . ALA A 1 157 ? 21.089 6.083 -0.035 1.00 84.81 157 ALA A O 1
ATOM 1271 N N . ASN A 1 158 ? 19.139 6.078 -1.150 1.00 81.75 158 ASN A N 1
ATOM 1272 C CA . ASN A 1 158 ? 18.840 7.503 -0.949 1.00 81.75 158 ASN A CA 1
ATOM 1273 C C . ASN A 1 158 ? 18.730 7.850 0.543 1.00 81.75 158 ASN A C 1
ATOM 1275 O O . ASN A 1 158 ? 19.314 8.829 1.011 1.00 81.75 158 ASN A O 1
ATOM 1279 N N . GLY A 1 159 ? 18.017 7.024 1.315 1.00 81.38 159 GLY A N 1
ATOM 1280 C CA . GLY A 1 159 ? 17.903 7.185 2.765 1.00 81.38 159 GLY A CA 1
ATOM 1281 C C . GLY A 1 159 ? 19.268 7.239 3.460 1.00 81.38 159 GLY A C 1
ATOM 1282 O O . GLY A 1 159 ? 19.488 8.099 4.315 1.00 81.38 159 GLY A O 1
ATOM 1283 N N . ALA A 1 160 ? 20.206 6.385 3.043 1.00 76.25 160 ALA A N 1
ATOM 1284 C CA . ALA A 1 160 ? 21.577 6.372 3.548 1.00 76.25 160 ALA A CA 1
ATOM 1285 C C . ALA A 1 160 ? 22.432 7.553 3.028 1.00 76.25 160 ALA A C 1
ATOM 1287 O O . ALA A 1 160 ? 23.248 8.097 3.777 1.00 76.25 160 ALA A O 1
ATOM 1288 N N . SER A 1 161 ? 22.228 7.993 1.779 1.00 69.50 161 SER A N 1
ATOM 1289 C CA . SER A 1 161 ? 23.008 9.053 1.116 1.00 69.50 161 SER A CA 1
ATOM 1290 C C . SER A 1 161 ? 22.639 10.478 1.548 1.00 69.50 161 SER A C 1
ATOM 1292 O O . SER A 1 161 ? 23.451 11.392 1.397 1.00 69.50 161 SER A O 1
ATOM 1294 N N . ARG A 1 162 ? 21.465 10.696 2.163 1.00 58.56 162 ARG A N 1
ATOM 1295 C CA . ARG A 1 162 ? 21.040 12.003 2.722 1.00 58.56 162 ARG A CA 1
ATOM 1296 C C . ARG A 1 162 ? 22.019 12.609 3.741 1.00 58.56 162 ARG A C 1
ATOM 1298 O O . ARG A 1 162 ? 21.900 13.789 4.060 1.00 58.56 162 ARG A O 1
ATOM 1305 N N . THR A 1 163 ? 23.006 11.846 4.209 1.00 53.22 163 THR A N 1
ATOM 1306 C CA . THR A 1 163 ? 24.103 12.317 5.070 1.00 53.22 163 THR A CA 1
ATOM 1307 C C . THR A 1 163 ? 25.336 12.837 4.308 1.00 53.22 163 THR A C 1
ATOM 1309 O O . THR A 1 163 ? 26.172 13.508 4.910 1.00 53.22 163 THR A O 1
ATOM 1312 N N . GLN A 1 164 ? 25.459 12.601 2.995 1.00 55.38 164 GLN A N 1
ATOM 1313 C CA . GLN A 1 164 ? 26.610 12.997 2.169 1.00 55.38 164 GLN A CA 1
ATOM 1314 C C . GLN A 1 164 ? 26.182 13.313 0.721 1.00 55.38 164 GLN A C 1
ATOM 1316 O O . GLN A 1 164 ? 26.109 12.423 -0.120 1.00 55.38 164 GLN A O 1
ATOM 1321 N N . ARG A 1 165 ? 25.945 14.588 0.376 1.00 51.97 165 ARG A N 1
ATOM 1322 C CA . ARG A 1 165 ? 25.755 15.007 -1.030 1.00 51.97 165 ARG A CA 1
ATOM 1323 C C . ARG A 1 165 ? 26.946 15.824 -1.542 1.00 51.97 165 ARG A C 1
ATOM 1325 O O . ARG A 1 165 ? 27.147 16.960 -1.123 1.00 51.97 165 ARG A O 1
ATOM 1332 N N . LYS A 1 166 ? 27.682 15.270 -2.513 1.00 49.66 166 LYS A N 1
ATOM 1333 C CA . LYS A 1 166 ? 28.451 16.017 -3.527 1.00 49.66 166 LYS A CA 1
ATOM 1334 C C . LYS A 1 166 ? 27.938 15.587 -4.905 1.00 49.66 166 LYS A C 1
ATOM 1336 O O . LYS A 1 166 ? 27.786 14.398 -5.151 1.00 49.66 166 LYS A O 1
ATOM 1341 N N . GLY A 1 167 ? 27.599 16.558 -5.752 1.00 49.09 167 GLY A N 1
ATOM 1342 C CA . GLY A 1 167 ? 26.921 16.328 -7.031 1.00 49.09 167 GLY A CA 1
ATOM 1343 C C . GLY A 1 167 ? 27.804 15.667 -8.094 1.00 49.09 167 GLY A C 1
ATOM 1344 O O . GLY A 1 167 ? 28.966 16.041 -8.249 1.00 49.09 167 GLY A O 1
ATOM 1345 N N . ARG A 1 168 ? 27.219 14.724 -8.841 1.00 52.47 168 ARG A N 1
ATOM 1346 C CA . ARG A 1 168 ? 27.714 14.192 -10.123 1.00 52.47 168 ARG A CA 1
ATOM 1347 C C . ARG A 1 168 ? 26.552 13.945 -11.095 1.00 52.47 168 ARG A C 1
ATOM 1349 O O . ARG A 1 168 ? 25.394 13.956 -10.681 1.00 52.47 168 ARG A O 1
ATOM 1356 N N . SER A 1 169 ? 26.895 13.818 -12.378 1.00 49.75 169 SER A N 1
ATOM 1357 C CA . SER A 1 169 ? 26.011 13.806 -13.553 1.00 49.75 169 SER A CA 1
ATOM 1358 C C . SER A 1 169 ? 25.701 12.381 -14.047 1.00 49.75 169 SER A C 1
ATOM 1360 O O . SER A 1 169 ? 26.445 11.446 -13.779 1.00 49.75 169 SER A O 1
ATOM 1362 N N . ILE A 1 170 ? 24.618 12.247 -14.821 1.00 47.38 170 ILE A N 1
ATOM 1363 C CA . ILE A 1 170 ? 24.049 11.015 -15.410 1.00 47.38 170 ILE A CA 1
ATOM 1364 C C . ILE A 1 170 ? 25.002 10.292 -16.392 1.00 47.38 170 ILE A C 1
ATOM 1366 O O . ILE A 1 170 ? 24.819 9.109 -16.668 1.00 47.38 170 ILE A O 1
ATOM 1370 N N . SER A 1 171 ? 26.047 10.960 -16.888 1.00 50.84 171 SER A N 1
ATOM 1371 C CA . SER A 1 171 ? 27.034 10.406 -17.834 1.00 50.84 171 SER A CA 1
ATOM 1372 C C . SER A 1 171 ? 27.880 9.244 -17.291 1.00 50.84 171 SER A C 1
ATOM 1374 O O . SER A 1 171 ? 28.501 8.539 -18.079 1.00 50.84 171 SER A O 1
ATOM 1376 N N . ASP A 1 172 ? 27.885 9.023 -15.974 1.00 56.16 172 ASP A N 1
ATOM 1377 C CA . ASP A 1 172 ? 28.835 8.133 -15.289 1.00 56.16 172 ASP A CA 1
ATOM 1378 C C . ASP A 1 172 ? 28.288 6.695 -15.084 1.00 56.16 172 ASP A C 1
ATOM 1380 O O . ASP A 1 172 ? 28.972 5.825 -14.544 1.00 56.16 172 ASP A O 1
ATOM 1384 N N . ILE A 1 173 ? 27.050 6.406 -15.515 1.00 54.41 173 ILE A N 1
ATOM 1385 C CA . ILE A 1 173 ? 26.387 5.099 -15.302 1.00 54.41 173 ILE A CA 1
ATOM 1386 C C . ILE A 1 173 ? 27.083 3.968 -16.076 1.00 54.41 173 ILE A C 1
ATOM 1388 O O . ILE A 1 173 ? 27.200 2.852 -15.565 1.00 54.41 173 ILE A O 1
ATOM 1392 N N . THR A 1 174 ? 27.578 4.239 -17.287 1.00 57.31 174 THR A N 1
ATOM 1393 C CA . THR A 1 174 ? 28.318 3.259 -18.103 1.00 57.31 174 THR A CA 1
ATOM 1394 C C . THR A 1 174 ? 29.653 2.889 -17.452 1.00 57.31 174 THR A C 1
ATOM 1396 O O . THR A 1 174 ? 30.048 1.724 -17.467 1.00 57.31 174 THR A O 1
ATOM 1399 N N . ASP A 1 175 ? 30.309 3.851 -16.800 1.00 57.25 175 ASP A N 1
ATOM 1400 C CA . ASP A 1 175 ? 31.575 3.641 -16.089 1.00 57.25 175 ASP A CA 1
ATOM 1401 C C . ASP A 1 175 ? 31.380 2.824 -14.807 1.00 57.25 175 ASP A C 1
ATOM 1403 O O . ASP A 1 175 ? 32.203 1.961 -14.488 1.00 57.25 175 ASP A O 1
ATOM 1407 N N . ILE A 1 176 ? 30.252 3.013 -14.113 1.00 59.25 176 ILE A N 1
ATOM 1408 C CA . ILE A 1 176 ? 29.853 2.168 -12.980 1.00 59.25 176 ILE A CA 1
ATOM 1409 C C . ILE A 1 176 ? 29.552 0.743 -13.469 1.00 59.25 176 ILE A C 1
ATOM 1411 O O . ILE A 1 176 ? 30.122 -0.202 -12.927 1.00 59.25 176 ILE A O 1
ATOM 1415 N N . LYS A 1 177 ? 28.745 0.572 -14.533 1.00 60.38 177 LYS A N 1
ATOM 1416 C CA . LYS A 1 177 ? 28.448 -0.747 -15.137 1.00 60.38 177 LYS A CA 1
ATOM 1417 C C . LYS A 1 177 ? 29.726 -1.503 -15.540 1.00 60.38 177 LYS A C 1
ATOM 1419 O O . LYS A 1 177 ? 29.819 -2.703 -15.305 1.00 60.38 177 LYS A O 1
ATOM 1424 N N . ASN A 1 178 ? 30.734 -0.804 -16.063 1.00 57.00 178 ASN A N 1
ATOM 1425 C CA . ASN A 1 178 ? 32.026 -1.395 -16.432 1.00 57.00 178 ASN A CA 1
ATOM 1426 C C . ASN A 1 178 ? 32.928 -1.704 -15.219 1.00 57.00 178 ASN A C 1
ATOM 1428 O O . ASN A 1 178 ? 33.657 -2.696 -15.227 1.00 57.00 178 ASN A O 1
ATOM 1432 N N . SER A 1 179 ? 32.866 -0.894 -14.157 1.00 53.69 179 SER A N 1
ATOM 1433 C CA . SER A 1 179 ? 33.632 -1.108 -12.915 1.00 53.69 179 SER A CA 1
ATOM 1434 C C . SER A 1 179 ? 33.128 -2.304 -12.095 1.00 53.69 179 SER A C 1
ATOM 1436 O O . SER A 1 179 ? 33.871 -2.857 -11.285 1.00 53.69 179 SER A O 1
ATOM 1438 N N . ILE A 1 180 ? 31.888 -2.739 -12.339 1.00 56.62 180 ILE A N 1
ATOM 1439 C CA . ILE A 1 180 ? 31.242 -3.891 -11.694 1.00 56.62 180 ILE A CA 1
ATOM 1440 C C . ILE A 1 180 ? 31.876 -5.243 -12.110 1.00 56.62 180 ILE A C 1
ATOM 1442 O O . ILE A 1 180 ? 31.724 -6.245 -11.420 1.00 56.62 180 ILE A O 1
ATOM 1446 N N . ALA A 1 181 ? 32.656 -5.312 -13.192 1.00 53.59 181 ALA A N 1
ATOM 1447 C CA . ALA A 1 181 ? 33.099 -6.593 -13.758 1.00 53.59 181 ALA A CA 1
ATOM 1448 C C . ALA A 1 181 ? 34.313 -7.283 -13.077 1.00 53.59 181 ALA A C 1
ATOM 1450 O O . ALA A 1 181 ? 34.686 -8.366 -13.518 1.00 53.59 181 ALA A O 1
ATOM 1451 N N . ASN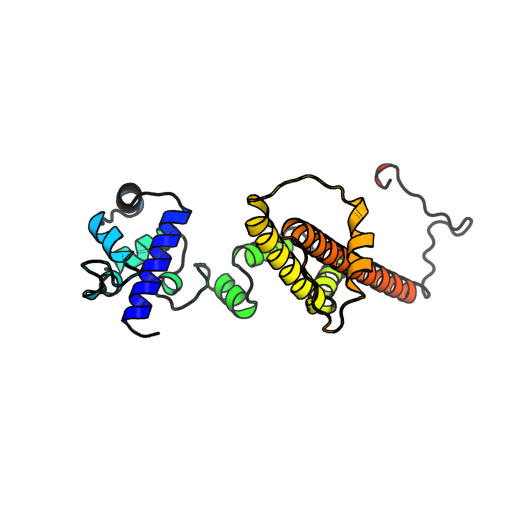 A 1 182 ? 34.956 -6.711 -12.042 1.00 53.00 182 ASN A N 1
ATOM 1452 C CA . ASN A 1 182 ? 36.331 -7.110 -11.659 1.00 53.00 182 ASN A CA 1
ATOM 1453 C C . ASN A 1 182 ? 36.612 -7.367 -10.154 1.00 53.00 182 ASN A C 1
ATOM 1455 O O . ASN A 1 182 ? 37.648 -6.926 -9.653 1.00 53.00 182 ASN A O 1
ATOM 1459 N N . LEU A 1 183 ? 35.775 -8.118 -9.419 1.00 52.28 183 LEU A N 1
ATOM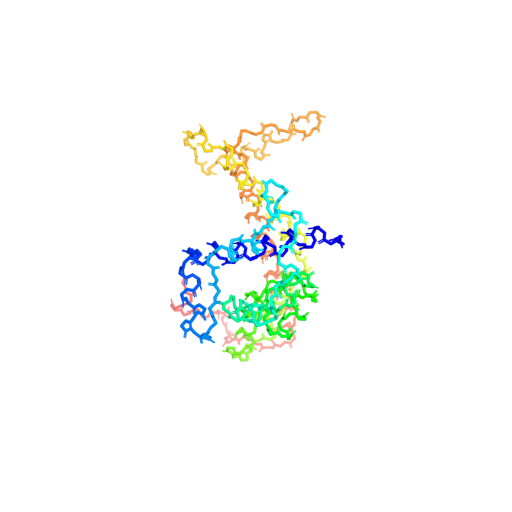 1460 C CA . LEU A 1 183 ? 36.124 -8.584 -8.056 1.00 52.28 183 LEU A CA 1
ATOM 1461 C C . LEU A 1 183 ? 36.023 -10.115 -7.876 1.00 52.28 183 LEU A C 1
ATOM 1463 O O . LEU A 1 183 ? 35.136 -10.733 -8.462 1.00 52.28 183 LEU A O 1
ATOM 1467 N N . PRO A 1 184 ? 36.912 -10.748 -7.073 1.00 50.56 184 PRO A N 1
ATOM 1468 C CA . PRO A 1 184 ? 37.086 -12.210 -7.044 1.00 50.56 184 PRO A CA 1
ATOM 1469 C C . PRO A 1 184 ? 35.915 -13.002 -6.446 1.00 50.56 184 PRO A C 1
ATOM 1471 O O . PRO A 1 184 ? 35.819 -14.202 -6.683 1.00 50.56 184 PRO A O 1
ATOM 1474 N N . ASP A 1 185 ? 35.049 -12.353 -5.663 1.00 61.16 185 ASP A N 1
ATOM 1475 C CA . ASP A 1 185 ? 33.846 -12.945 -5.061 1.00 61.16 185 ASP A CA 1
ATOM 1476 C C . ASP A 1 185 ? 32.537 -12.423 -5.687 1.00 61.16 185 ASP A C 1
ATOM 1478 O O . ASP A 1 185 ? 31.449 -12.811 -5.265 1.00 61.16 185 ASP A O 1
ATOM 1482 N N . GLY A 1 186 ? 32.639 -11.546 -6.695 1.00 56.97 186 GLY A N 1
ATOM 1483 C CA . GLY A 1 186 ? 31.505 -10.905 -7.362 1.00 56.97 186 GLY A CA 1
ATOM 1484 C C . GLY A 1 186 ? 30.775 -9.838 -6.535 1.00 56.97 186 GLY A C 1
ATOM 1485 O O . GLY A 1 186 ? 29.780 -9.292 -7.012 1.00 56.97 186 GLY A O 1
ATOM 1486 N N . SER A 1 187 ? 31.233 -9.522 -5.318 1.00 58.19 187 SER A N 1
ATOM 1487 C CA . SER A 1 187 ? 30.635 -8.487 -4.471 1.00 58.19 187 SER A CA 1
ATOM 1488 C C . SER A 1 187 ? 31.294 -7.129 -4.709 1.00 58.19 187 SER A C 1
ATOM 1490 O O . SER A 1 187 ? 32.505 -7.036 -4.883 1.00 58.19 187 SER A O 1
ATOM 1492 N N . ILE A 1 188 ? 30.499 -6.055 -4.741 1.00 64.75 188 ILE A N 1
ATOM 1493 C CA . ILE A 1 188 ? 30.992 -4.690 -4.968 1.00 64.75 188 ILE A CA 1
ATOM 1494 C C . ILE A 1 188 ? 30.412 -3.768 -3.915 1.00 64.75 188 ILE A C 1
ATOM 1496 O O . ILE A 1 188 ? 29.214 -3.788 -3.629 1.00 64.75 188 ILE A O 1
ATOM 1500 N N . TYR A 1 189 ? 31.274 -2.910 -3.383 1.00 65.50 189 TYR A N 1
ATOM 1501 C CA . TYR A 1 189 ? 30.890 -1.837 -2.485 1.00 65.50 189 TYR A CA 1
ATOM 1502 C C . TYR A 1 189 ? 30.707 -0.548 -3.282 1.00 65.50 189 TYR A C 1
ATOM 1504 O O . TYR A 1 189 ? 31.681 0.092 -3.668 1.00 65.50 189 TYR A O 1
ATOM 1512 N N . LEU A 1 190 ? 29.450 -0.165 -3.508 1.00 70.00 190 LEU A N 1
ATOM 1513 C CA . LEU A 1 190 ? 29.100 1.149 -4.042 1.00 70.00 190 LEU A CA 1
ATOM 1514 C C . LEU A 1 190 ? 28.782 2.111 -2.888 1.00 70.00 190 LEU A C 1
ATOM 1516 O O . LEU A 1 190 ? 28.057 1.734 -1.960 1.00 70.00 190 LEU A O 1
ATOM 1520 N N . PRO A 1 191 ? 29.266 3.365 -2.930 1.00 75.44 191 PRO A N 1
ATOM 1521 C CA . PRO A 1 191 ? 28.756 4.417 -2.065 1.00 75.44 191 PRO A CA 1
ATOM 1522 C C . PRO A 1 191 ? 27.234 4.535 -2.194 1.00 75.44 191 PRO A C 1
ATOM 1524 O O . PRO A 1 191 ? 26.687 4.395 -3.286 1.00 75.44 191 PRO A O 1
ATOM 1527 N N . ALA A 1 192 ? 26.546 4.856 -1.095 1.00 75.00 192 ALA A N 1
ATOM 1528 C CA . ALA A 1 192 ? 25.082 4.927 -1.070 1.00 75.00 192 ALA A CA 1
ATOM 1529 C C . ALA A 1 192 ? 24.498 5.852 -2.156 1.00 75.00 192 ALA A C 1
ATOM 1531 O O . ALA A 1 192 ? 23.455 5.550 -2.725 1.00 75.00 192 ALA A O 1
ATOM 1532 N N . TYR A 1 193 ? 25.185 6.950 -2.489 1.00 72.31 193 TYR A N 1
ATOM 1533 C CA . TYR A 1 193 ? 24.745 7.827 -3.573 1.00 72.31 193 TYR A CA 1
ATOM 1534 C C . TYR A 1 193 ? 24.895 7.173 -4.960 1.00 72.3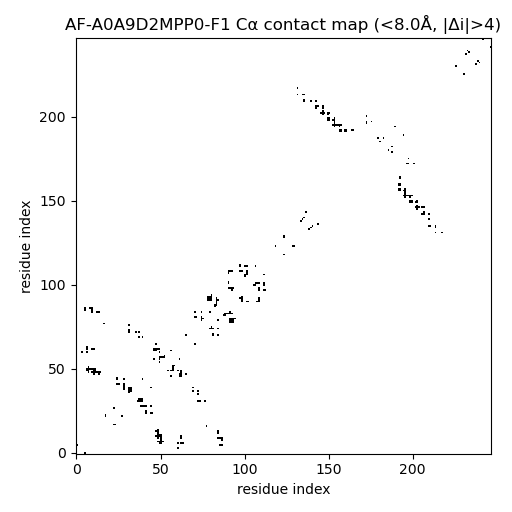1 193 TYR A C 1
ATOM 1536 O O . TYR A 1 193 ? 24.015 7.345 -5.788 1.00 72.31 193 TYR A O 1
ATOM 1544 N N . GLU A 1 194 ? 25.952 6.398 -5.230 1.00 75.75 194 GLU A N 1
ATOM 1545 C CA . GLU A 1 194 ? 26.140 5.710 -6.524 1.00 75.75 194 GLU A CA 1
ATOM 1546 C C . GLU A 1 194 ? 25.190 4.523 -6.669 1.00 75.75 194 GLU A C 1
ATOM 1548 O O . GLU A 1 194 ? 24.642 4.295 -7.745 1.00 75.75 194 GLU A O 1
ATOM 1553 N N . ALA A 1 195 ? 24.944 3.807 -5.569 1.00 82.38 195 ALA A N 1
ATOM 1554 C CA . ALA A 1 195 ? 23.989 2.709 -5.523 1.00 82.38 195 ALA A CA 1
ATOM 1555 C C . ALA A 1 195 ? 22.564 3.179 -5.862 1.00 82.38 195 ALA A C 1
ATOM 1557 O O . ALA A 1 195 ? 21.873 2.514 -6.629 1.00 82.38 195 ALA A O 1
ATOM 1558 N N . GLU A 1 196 ? 22.141 4.341 -5.348 1.00 83.31 196 GLU A N 1
ATOM 1559 C CA . GLU A 1 196 ? 20.849 4.955 -5.687 1.00 83.31 196 GLU A CA 1
ATOM 1560 C C . GLU A 1 196 ? 20.689 5.128 -7.204 1.00 83.31 196 GLU A C 1
ATOM 1562 O O . GLU A 1 196 ? 19.732 4.617 -7.790 1.00 83.31 196 GLU A O 1
ATOM 1567 N N . TRP A 1 197 ? 21.650 5.799 -7.845 1.00 81.69 197 TRP A N 1
ATOM 1568 C CA . TRP A 1 197 ? 21.626 6.043 -9.289 1.00 81.69 197 TRP A CA 1
ATOM 1569 C C . TRP A 1 197 ? 21.678 4.750 -10.098 1.00 81.69 197 TRP A C 1
ATOM 1571 O O . TRP A 1 197 ? 20.905 4.589 -11.041 1.00 81.69 197 TRP A O 1
ATOM 1581 N N . TYR A 1 198 ? 22.557 3.820 -9.718 1.00 84.00 198 TYR A N 1
ATOM 1582 C CA . TYR A 1 198 ? 22.694 2.532 -10.389 1.00 84.00 198 TYR A CA 1
ATOM 1583 C C . TYR A 1 198 ? 21.376 1.751 -10.389 1.00 84.00 198 TYR A C 1
ATOM 1585 O O . TYR A 1 198 ? 20.941 1.265 -11.436 1.00 84.00 198 TYR A O 1
ATOM 1593 N N . PHE A 1 199 ? 20.714 1.654 -9.235 1.00 88.06 199 PHE A N 1
ATOM 1594 C CA . PHE A 1 199 ? 19.473 0.898 -9.113 1.00 88.06 199 PHE A CA 1
ATOM 1595 C C . PHE A 1 199 ? 18.312 1.549 -9.882 1.00 88.06 199 PHE A C 1
ATOM 1597 O O . PHE A 1 199 ? 17.587 0.835 -10.573 1.00 88.06 199 PHE A O 1
ATOM 1604 N N . ILE A 1 200 ? 18.173 2.883 -9.859 1.00 86.75 200 ILE A N 1
ATOM 1605 C CA . ILE A 1 200 ? 17.151 3.588 -10.663 1.00 86.75 200 ILE A CA 1
ATOM 1606 C C . ILE A 1 200 ? 17.399 3.393 -12.159 1.00 86.75 200 ILE A C 1
ATOM 1608 O O . ILE A 1 200 ? 16.470 3.074 -12.905 1.00 86.75 200 ILE A O 1
ATOM 1612 N N . ALA A 1 201 ? 18.646 3.571 -12.600 1.00 84.56 201 ALA A N 1
ATOM 1613 C CA . ALA A 1 201 ? 19.004 3.426 -14.003 1.00 84.56 201 ALA A CA 1
ATOM 1614 C C . ALA A 1 201 ? 18.746 2.000 -14.496 1.00 84.56 201 ALA A C 1
ATOM 1616 O O . ALA A 1 201 ? 18.178 1.823 -15.567 1.00 84.56 201 ALA A O 1
ATOM 1617 N N . THR A 1 202 ? 19.097 0.994 -13.692 1.00 86.06 202 THR A N 1
ATOM 1618 C CA . THR A 1 202 ? 18.870 -0.419 -14.021 1.00 86.06 202 THR A CA 1
ATOM 1619 C C . THR A 1 202 ? 17.380 -0.742 -14.113 1.00 86.06 202 THR A C 1
ATOM 1621 O O . THR A 1 202 ? 16.955 -1.318 -15.108 1.00 86.06 202 THR A O 1
ATOM 1624 N N . ALA A 1 203 ? 16.566 -0.312 -13.141 1.00 88.62 203 ALA A N 1
ATOM 1625 C CA . ALA A 1 203 ? 15.115 -0.505 -13.198 1.00 88.62 203 ALA A CA 1
ATOM 1626 C C . ALA A 1 203 ? 14.494 0.149 -14.445 1.00 88.62 203 ALA A C 1
ATOM 1628 O O . ALA A 1 203 ? 13.666 -0.456 -15.119 1.00 88.62 203 ALA A O 1
ATOM 1629 N N . THR A 1 204 ? 14.926 1.369 -14.777 1.00 88.25 204 THR A N 1
ATOM 1630 C CA . THR A 1 204 ? 14.432 2.110 -15.950 1.00 88.25 204 THR A CA 1
ATOM 1631 C C . THR A 1 204 ? 14.811 1.414 -17.255 1.00 88.25 204 THR A C 1
ATOM 1633 O O . THR A 1 204 ? 13.972 1.262 -18.141 1.00 88.25 204 THR A O 1
ATOM 1636 N N . ASP A 1 205 ? 16.065 0.977 -17.364 1.00 86.50 205 ASP A N 1
ATOM 1637 C CA . ASP A 1 205 ? 16.605 0.260 -18.520 1.00 86.50 205 ASP A CA 1
ATOM 1638 C C . ASP A 1 205 ? 15.817 -1.030 -18.773 1.00 86.50 205 ASP A C 1
ATOM 1640 O O . ASP A 1 205 ? 15.354 -1.265 -19.887 1.00 86.50 205 ASP A O 1
ATOM 1644 N N . MET A 1 206 ? 15.571 -1.809 -17.716 1.00 86.31 206 MET A N 1
ATOM 1645 C CA . MET A 1 206 ? 14.787 -3.042 -17.776 1.00 86.31 206 MET A CA 1
ATOM 1646 C C . MET A 1 206 ? 13.353 -2.803 -18.252 1.00 86.31 206 MET A C 1
ATOM 1648 O O . MET A 1 206 ? 12.911 -3.449 -19.197 1.00 86.31 206 MET A O 1
ATOM 1652 N N . LEU A 1 207 ? 12.645 -1.850 -17.638 1.00 88.38 207 LEU A N 1
ATOM 1653 C CA . LEU A 1 207 ? 11.263 -1.535 -18.010 1.00 88.38 207 LEU A CA 1
ATOM 1654 C C . LEU A 1 207 ? 11.168 -1.009 -19.448 1.00 88.38 207 LEU A C 1
ATOM 1656 O O . LEU A 1 207 ? 10.232 -1.341 -20.168 1.00 88.38 207 LEU A O 1
ATOM 1660 N N . THR A 1 208 ? 12.150 -0.215 -19.883 1.00 88.88 208 THR A N 1
ATOM 1661 C CA . THR A 1 208 ? 12.197 0.312 -21.254 1.00 88.88 208 THR A CA 1
ATOM 1662 C C . THR A 1 208 ? 12.396 -0.811 -22.267 1.00 88.88 208 THR A C 1
ATOM 1664 O O . THR A 1 208 ? 11.697 -0.850 -23.278 1.00 88.88 208 THR A O 1
ATOM 1667 N N . HIS A 1 209 ? 13.324 -1.734 -21.999 1.00 86.56 209 HIS A N 1
ATOM 1668 C CA . HIS A 1 209 ? 13.560 -2.888 -22.865 1.00 86.56 209 HIS A CA 1
ATOM 1669 C C . HIS A 1 209 ? 12.346 -3.821 -22.918 1.00 86.56 209 HIS A C 1
ATOM 1671 O O . HIS A 1 209 ? 11.967 -4.224 -24.015 1.00 86.56 209 HIS A O 1
ATOM 1677 N N . GLY A 1 210 ? 11.711 -4.109 -21.777 1.00 85.69 210 GLY A N 1
ATOM 1678 C CA . GLY A 1 210 ? 10.515 -4.956 -21.712 1.00 85.69 210 GLY A CA 1
ATOM 1679 C C . GLY A 1 210 ? 9.358 -4.389 -22.533 1.00 85.69 210 GLY A C 1
ATOM 1680 O O . GLY A 1 210 ? 8.848 -5.051 -23.435 1.00 85.69 210 GLY A O 1
ATOM 1681 N N . VAL A 1 211 ? 9.021 -3.111 -22.318 1.00 86.69 211 VAL A N 1
ATOM 1682 C CA . VAL A 1 211 ? 7.982 -2.419 -23.100 1.00 86.69 211 VAL A CA 1
ATOM 1683 C C . VAL A 1 211 ? 8.316 -2.418 -24.591 1.00 86.69 211 VAL A C 1
ATOM 1685 O O . VAL A 1 211 ? 7.444 -2.679 -25.417 1.00 86.69 211 VAL A O 1
ATOM 1688 N N . LYS A 1 212 ? 9.575 -2.149 -24.950 1.00 87.81 212 LYS A N 1
ATOM 1689 C CA . LYS A 1 212 ? 10.005 -2.141 -26.349 1.00 87.81 212 LYS A CA 1
ATOM 1690 C C . LYS A 1 212 ? 9.848 -3.517 -27.007 1.00 87.81 212 LYS A C 1
ATOM 1692 O O . LYS A 1 212 ? 9.321 -3.568 -28.112 1.00 87.81 212 LYS A O 1
ATOM 1697 N N . SER A 1 213 ? 10.251 -4.597 -26.331 1.00 87.06 213 SER A N 1
ATOM 1698 C CA . SER A 1 213 ? 10.107 -5.971 -26.843 1.00 87.06 213 SER A CA 1
ATOM 1699 C C . SER A 1 213 ? 8.647 -6.297 -27.137 1.00 87.06 213 SER A C 1
ATOM 1701 O O . SER A 1 213 ? 8.329 -6.755 -28.226 1.00 87.06 213 SER A O 1
ATOM 1703 N N . ILE A 1 214 ? 7.745 -5.968 -26.208 1.00 86.50 214 ILE A N 1
ATOM 1704 C CA . ILE A 1 214 ? 6.308 -6.225 -26.366 1.00 86.50 214 ILE A CA 1
ATOM 1705 C C . ILE A 1 214 ? 5.737 -5.445 -27.555 1.00 86.50 214 ILE A C 1
ATOM 1707 O O . ILE A 1 214 ? 4.967 -5.988 -28.342 1.00 86.50 214 ILE A O 1
ATOM 1711 N N . VAL A 1 215 ? 6.120 -4.175 -27.721 1.00 86.00 215 VAL A N 1
ATOM 1712 C CA . VAL A 1 215 ? 5.682 -3.371 -28.874 1.00 86.00 215 VAL A CA 1
ATOM 1713 C C . VAL A 1 215 ? 6.183 -3.972 -30.192 1.00 86.00 215 VAL A C 1
ATOM 1715 O O . VAL A 1 215 ? 5.425 -4.019 -31.159 1.00 86.00 215 VAL A O 1
ATOM 1718 N N . GLU A 1 216 ? 7.434 -4.434 -30.238 1.00 87.88 216 GLU A N 1
ATOM 1719 C CA . GLU A 1 216 ? 8.017 -5.075 -31.423 1.00 87.88 216 GLU A CA 1
ATOM 1720 C C . GLU A 1 216 ? 7.337 -6.416 -31.743 1.00 87.88 216 GLU A C 1
ATOM 1722 O O . GLU A 1 216 ? 6.995 -6.659 -32.898 1.00 87.88 216 GLU A O 1
ATOM 1727 N N . GLU A 1 217 ? 7.079 -7.256 -30.739 1.00 85.44 217 GLU A N 1
ATOM 1728 C CA . GLU A 1 217 ? 6.364 -8.532 -30.887 1.00 85.44 217 GLU A CA 1
ATOM 1729 C C . GLU A 1 217 ? 4.946 -8.321 -31.415 1.00 85.44 217 GLU A C 1
ATOM 1731 O O . GLU A 1 217 ? 4.573 -8.894 -32.438 1.00 85.44 217 GLU A O 1
ATOM 1736 N N . LEU A 1 218 ? 4.186 -7.424 -30.788 1.00 83.56 218 LEU A N 1
ATOM 1737 C CA . LEU A 1 218 ? 2.828 -7.110 -31.217 1.00 83.56 218 LEU A CA 1
ATOM 1738 C C . LEU A 1 218 ? 2.775 -6.514 -32.629 1.00 83.56 218 LEU A C 1
ATOM 1740 O O . LEU A 1 218 ? 1.835 -6.777 -33.381 1.00 83.56 218 LEU A O 1
ATOM 1744 N N . PHE A 1 219 ? 3.765 -5.698 -33.001 1.00 84.12 219 PHE A N 1
ATOM 1745 C CA . PHE A 1 219 ? 3.876 -5.185 -34.363 1.00 84.12 219 PHE A CA 1
ATOM 1746 C C . PHE A 1 219 ? 4.140 -6.312 -35.367 1.00 84.12 219 PHE A C 1
ATOM 1748 O O . PHE A 1 219 ? 3.484 -6.356 -36.407 1.00 84.12 219 PHE A O 1
ATOM 1755 N N . ASN A 1 220 ? 5.059 -7.229 -35.053 1.00 84.44 220 ASN A N 1
ATOM 1756 C CA . ASN A 1 220 ? 5.388 -8.355 -35.926 1.00 84.44 220 ASN A CA 1
ATOM 1757 C C . ASN A 1 220 ? 4.187 -9.287 -36.128 1.00 84.44 220 ASN A C 1
ATOM 1759 O O . ASN A 1 220 ? 3.892 -9.637 -37.266 1.00 84.44 220 ASN A O 1
ATOM 1763 N N . GLU A 1 221 ? 3.436 -9.604 -35.071 1.00 79.81 221 GLU A N 1
ATOM 1764 C CA . GLU A 1 221 ? 2.205 -10.399 -35.186 1.00 79.81 221 GLU A CA 1
ATOM 1765 C C . GLU A 1 221 ? 1.177 -9.745 -36.125 1.00 79.81 221 GLU A C 1
ATOM 1767 O O . GLU A 1 221 ? 0.630 -10.393 -37.015 1.00 79.81 221 GLU A O 1
ATOM 1772 N N . LEU A 1 222 ? 0.949 -8.432 -35.984 1.00 77.00 222 LEU A N 1
ATOM 1773 C CA . LEU A 1 222 ? 0.029 -7.698 -36.861 1.00 77.00 222 LEU A CA 1
ATOM 1774 C C . LEU A 1 222 ? 0.503 -7.640 -38.317 1.00 77.00 222 LEU A C 1
ATOM 1776 O O . LEU A 1 222 ? -0.319 -7.456 -39.218 1.00 77.00 222 LEU A O 1
ATOM 1780 N N . MET A 1 223 ? 1.812 -7.718 -38.545 1.00 74.56 223 MET A N 1
ATOM 1781 C CA . MET A 1 223 ? 2.389 -7.777 -39.883 1.00 74.56 223 MET A CA 1
ATOM 1782 C C . MET A 1 223 ? 2.200 -9.161 -40.503 1.00 74.56 223 MET A C 1
ATOM 1784 O O . MET A 1 223 ? 1.782 -9.229 -41.657 1.00 74.56 223 MET A O 1
ATOM 1788 N N . GLU A 1 224 ? 2.433 -10.235 -39.744 1.00 73.38 224 GLU A N 1
ATOM 1789 C CA . GLU A 1 224 ? 2.216 -11.621 -40.185 1.00 73.38 224 GLU A CA 1
ATOM 1790 C C . GLU A 1 224 ? 0.750 -11.865 -40.584 1.00 73.38 224 GLU A C 1
ATOM 1792 O O . GLU A 1 224 ? 0.487 -12.434 -41.643 1.00 73.38 224 GLU A O 1
ATOM 1797 N N . ASP A 1 225 ? -0.209 -11.329 -39.821 1.00 63.28 225 ASP A N 1
ATOM 1798 C CA . ASP A 1 225 ? -1.645 -11.420 -40.135 1.00 63.28 225 ASP A CA 1
ATOM 1799 C C . ASP A 1 225 ? -2.053 -10.639 -41.405 1.00 63.28 225 ASP A C 1
ATOM 1801 O O . ASP A 1 225 ? -3.109 -10.891 -41.990 1.00 63.28 225 ASP A O 1
ATOM 1805 N N . ARG A 1 226 ? -1.245 -9.663 -41.842 1.00 60.62 226 ARG A N 1
ATOM 1806 C CA . ARG A 1 226 ? -1.547 -8.775 -42.981 1.00 60.62 226 ARG A CA 1
ATOM 1807 C C . ARG A 1 226 ? -0.874 -9.171 -44.287 1.00 60.62 226 ARG A C 1
ATOM 1809 O O . ARG A 1 226 ? -1.208 -8.584 -45.317 1.00 60.62 226 ARG A O 1
ATOM 1816 N N . GLU A 1 227 ? 0.019 -10.158 -44.287 1.00 54.09 227 GLU A N 1
ATOM 1817 C CA . GLU A 1 227 ? 0.620 -10.661 -45.529 1.00 54.09 227 GLU A CA 1
ATOM 1818 C C . GLU A 1 227 ? -0.416 -11.309 -46.479 1.00 54.09 227 GLU A C 1
ATOM 1820 O O . GLU A 1 227 ? -0.122 -11.479 -47.663 1.00 54.09 227 GLU A O 1
ATOM 1825 N N . ASP A 1 228 ? -1.652 -11.552 -46.012 1.00 52.03 228 ASP A N 1
ATOM 1826 C CA . ASP A 1 228 ? -2.771 -12.102 -46.798 1.00 52.03 228 ASP A CA 1
ATOM 1827 C C . ASP A 1 228 ? -3.803 -11.066 -47.323 1.00 52.03 228 ASP A C 1
ATOM 1829 O O . ASP A 1 228 ? -4.636 -11.417 -48.163 1.00 52.03 228 ASP A O 1
ATOM 1833 N N . GLU A 1 229 ? -3.766 -9.778 -46.928 1.00 49.34 229 GLU A N 1
ATOM 1834 C CA . GLU A 1 229 ? -4.771 -8.781 -47.362 1.00 49.34 229 GLU A CA 1
ATOM 1835 C C . GLU A 1 229 ? -4.194 -7.489 -47.968 1.00 49.34 229 GLU A C 1
ATOM 1837 O O . GLU A 1 229 ? -3.431 -6.734 -47.367 1.00 49.34 229 GLU A O 1
ATOM 1842 N N . SER A 1 230 ? -4.669 -7.172 -49.177 1.00 52.38 230 SER A N 1
ATOM 1843 C CA . SER A 1 230 ? -4.315 -6.029 -50.029 1.00 52.38 230 SER A CA 1
ATOM 1844 C C . SER A 1 230 ? -4.712 -4.647 -49.467 1.00 52.38 230 SER A C 1
ATOM 1846 O O . SER A 1 230 ? -5.508 -3.928 -50.077 1.00 52.38 230 SER A O 1
ATOM 1848 N N . THR A 1 231 ? -4.165 -4.238 -48.325 1.00 52.56 231 THR A N 1
ATOM 1849 C CA . THR A 1 231 ? -4.513 -2.983 -47.632 1.00 52.56 231 THR A CA 1
ATOM 1850 C C . THR A 1 231 ? -3.393 -1.939 -47.704 1.00 52.56 231 THR A C 1
ATOM 1852 O O . THR A 1 231 ? -2.789 -1.569 -46.704 1.00 52.56 231 THR A O 1
ATOM 1855 N N . TYR A 1 232 ? -3.133 -1.403 -48.903 1.00 54.47 232 TYR A N 1
ATOM 1856 C CA . TYR A 1 232 ? -2.291 -0.209 -49.080 1.00 54.47 232 TYR A CA 1
ATOM 1857 C C . TYR A 1 232 ? -3.152 1.012 -49.456 1.00 54.47 232 TYR A C 1
ATOM 1859 O O . TYR A 1 232 ? -3.856 0.936 -50.467 1.00 54.47 232 TYR A O 1
ATOM 1867 N N . PRO A 1 233 ? -3.094 2.139 -48.709 1.00 53.53 233 PRO A N 1
ATOM 1868 C CA . PRO A 1 233 ? -3.922 3.324 -48.976 1.00 53.53 233 PRO A CA 1
ATOM 1869 C C . PRO A 1 233 ? -3.572 4.069 -50.275 1.00 53.53 233 PRO A C 1
ATOM 1871 O O . PRO A 1 233 ? -4.410 4.796 -50.800 1.00 53.53 233 PRO A O 1
ATOM 1874 N N . ASP A 1 234 ? -2.373 3.866 -50.829 1.00 55.44 234 ASP A N 1
ATOM 1875 C CA . ASP A 1 234 ? -2.019 4.314 -52.178 1.00 55.44 234 ASP A CA 1
ATOM 1876 C C . ASP A 1 234 ? -1.069 3.303 -52.840 1.00 55.44 234 ASP A C 1
ATOM 1878 O O . ASP A 1 234 ? 0.131 3.233 -52.553 1.00 55.44 234 ASP A O 1
ATOM 1882 N N . GLN A 1 235 ? -1.626 2.478 -53.729 1.00 53.66 235 GLN A N 1
ATOM 1883 C CA . GLN A 1 235 ? -0.896 1.413 -54.421 1.00 53.66 235 GLN A CA 1
ATOM 1884 C C . GLN A 1 235 ? 0.195 1.932 -55.374 1.00 53.66 235 GLN A C 1
ATOM 1886 O O . GLN A 1 235 ? 1.005 1.130 -55.843 1.00 53.66 235 GLN A O 1
ATOM 1891 N N . LYS A 1 236 ? 0.248 3.239 -55.682 1.00 55.72 236 LYS A N 1
ATOM 1892 C CA . LYS A 1 236 ? 1.222 3.777 -56.645 1.00 55.72 236 LYS A CA 1
ATOM 1893 C C . LYS A 1 236 ? 2.573 4.146 -56.041 1.00 55.72 236 LYS A C 1
ATOM 1895 O O . LYS A 1 236 ? 3.580 3.882 -56.692 1.00 55.72 236 LYS A O 1
ATOM 1900 N N . ASN A 1 237 ? 2.604 4.700 -54.828 1.00 57.69 237 ASN A N 1
ATOM 1901 C CA . ASN A 1 237 ? 3.843 5.229 -54.241 1.00 57.69 237 ASN A CA 1
ATOM 1902 C C . ASN A 1 237 ? 4.313 4.518 -52.964 1.00 57.69 237 ASN A C 1
ATOM 1904 O O . ASN A 1 237 ? 5.453 4.735 -52.567 1.00 57.69 237 ASN A O 1
ATOM 1908 N N . ARG A 1 238 ? 3.500 3.647 -52.339 1.00 64.25 238 ARG A N 1
ATOM 1909 C CA . ARG A 1 238 ? 3.830 3.016 -51.038 1.00 64.25 238 ARG A CA 1
ATOM 1910 C C . ARG A 1 238 ? 4.168 4.038 -49.938 1.00 64.25 238 ARG A C 1
ATOM 1912 O O . ARG A 1 238 ? 4.990 3.768 -49.068 1.00 64.25 238 ARG A O 1
ATOM 1919 N N . GLU A 1 239 ? 3.555 5.214 -49.983 1.00 63.12 239 GLU A N 1
ATOM 1920 C CA . GLU A 1 239 ? 3.790 6.283 -49.013 1.00 63.12 239 GLU A CA 1
ATOM 1921 C C . GLU A 1 239 ? 2.678 6.290 -47.960 1.00 63.12 239 GLU A C 1
ATOM 1923 O O . GLU A 1 239 ? 1.496 6.164 -48.288 1.00 63.12 239 GLU A O 1
ATOM 1928 N N . TRP A 1 240 ? 3.060 6.440 -46.689 1.00 68.94 240 TRP A N 1
ATOM 1929 C CA . TRP A 1 240 ? 2.124 6.673 -45.592 1.00 68.94 240 TRP A CA 1
ATOM 1930 C C . TRP A 1 240 ? 2.073 8.168 -45.292 1.00 68.94 240 TRP A C 1
ATOM 1932 O O . TRP A 1 240 ? 3.111 8.807 -45.115 1.00 68.94 240 TRP A O 1
ATOM 1942 N N . ARG A 1 241 ? 0.871 8.742 -45.250 1.00 69.38 241 ARG A N 1
ATOM 1943 C CA . ARG A 1 241 ? 0.689 10.162 -44.948 1.00 69.38 241 ARG A CA 1
ATOM 1944 C C . ARG A 1 241 ? 0.527 10.337 -43.442 1.00 69.38 241 ARG A C 1
ATOM 1946 O O . ARG A 1 241 ? -0.442 9.829 -42.894 1.00 69.38 241 ARG A O 1
ATOM 1953 N N . LEU A 1 242 ? 1.443 11.076 -42.823 1.00 70.19 242 LEU A N 1
ATOM 1954 C CA . LEU A 1 242 ? 1.313 11.545 -41.442 1.00 70.19 242 LEU A CA 1
ATOM 1955 C C . LEU A 1 242 ? 0.620 12.912 -41.423 1.00 70.19 242 LEU A C 1
ATOM 1957 O O . LEU A 1 242 ? 0.846 13.738 -42.319 1.00 70.19 242 LEU A O 1
ATOM 1961 N N . LEU A 1 243 ? -0.240 13.139 -40.437 1.00 75.50 243 LEU A N 1
ATOM 1962 C CA . LEU A 1 243 ? -0.858 14.438 -40.173 1.00 75.50 243 LEU A CA 1
ATOM 1963 C C . LEU A 1 243 ? 0.029 15.278 -39.234 1.00 75.50 243 LEU A C 1
ATOM 1965 O O . LEU A 1 243 ? 0.877 14.749 -38.523 1.00 75.50 243 LEU A O 1
ATOM 1969 N N . GLU A 1 244 ? -0.122 16.607 -39.254 1.00 67.94 244 GLU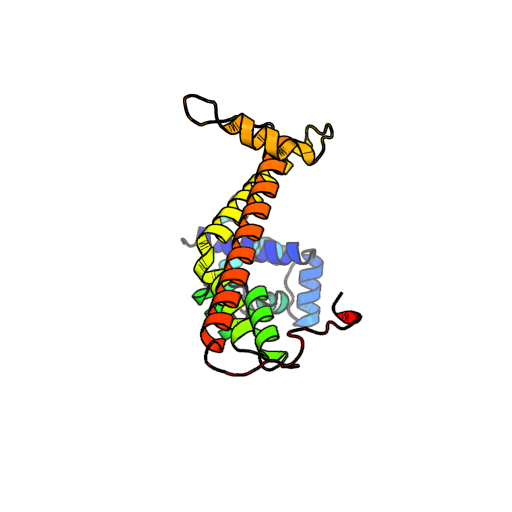 A N 1
ATOM 1970 C CA . GLU A 1 244 ? 0.694 17.517 -38.421 1.00 67.94 244 GLU A CA 1
ATOM 1971 C C . GLU A 1 244 ? 0.498 17.300 -36.912 1.00 67.94 244 GLU A C 1
ATOM 1973 O O . GLU A 1 244 ? 1.388 17.617 -36.133 1.00 67.94 244 GLU A O 1
ATOM 1978 N N . ASP A 1 245 ? -0.646 16.760 -36.499 1.00 73.56 245 ASP A N 1
ATOM 1979 C CA . ASP A 1 245 ? -0.955 16.370 -35.123 1.00 73.56 245 ASP A CA 1
ATOM 1980 C C . ASP A 1 245 ? -0.383 14.995 -34.723 1.00 73.56 245 ASP A C 1
ATOM 1982 O O . ASP A 1 245 ? -0.496 14.605 -33.561 1.00 73.56 245 ASP A O 1
ATOM 1986 N N . GLU A 1 246 ? 0.262 14.285 -35.657 1.00 61.62 246 GLU A N 1
ATOM 1987 C CA . GLU A 1 246 ? 0.919 12.984 -35.456 1.00 61.62 246 GLU A CA 1
ATOM 1988 C C . GLU A 1 246 ? 2.466 13.078 -35.390 1.00 61.62 246 GLU A C 1
ATOM 1990 O O . GLU A 1 246 ? 3.131 12.044 -35.293 1.00 61.62 246 GLU A O 1
ATOM 1995 N N . LEU A 1 247 ? 3.042 14.292 -35.449 1.00 54.88 247 LEU A N 1
ATOM 1996 C CA . LEU A 1 247 ? 4.490 14.592 -35.384 1.00 54.88 247 LEU A CA 1
ATOM 1997 C C . LEU A 1 247 ? 4.893 15.240 -34.050 1.00 54.88 247 LEU A C 1
ATOM 1999 O O . LEU A 1 247 ? 6.004 14.917 -33.568 1.00 54.88 247 LEU A O 1
#